Protein AF-E9G289-F1 (afdb_monomer)

Organism: Daphnia pulex (NCBI:txid6669)

Mean predicted aligned error: 6.36 Å

Structure (mmCIF, N/CA/C/O backbone):
data_AF-E9G289-F1
#
_entry.id   AF-E9G289-F1
#
loop_
_atom_site.group_PDB
_atom_site.id
_atom_site.type_symbol
_atom_site.label_atom_id
_atom_site.label_alt_id
_atom_site.label_comp_id
_atom_site.label_asym_id
_atom_site.label_entity_id
_atom_site.label_seq_id
_atom_site.pdbx_PDB_ins_code
_atom_site.Cartn_x
_atom_site.Cartn_y
_atom_site.Cartn_z
_atom_site.occupancy
_atom_site.B_iso_or_equiv
_atom_site.auth_seq_id
_atom_site.auth_comp_id
_atom_site.auth_asym_id
_atom_site.auth_atom_id
_atom_site.pdbx_PDB_model_num
ATOM 1 N N . SER A 1 1 ? -22.533 2.238 50.745 1.00 76.12 1 SER A N 1
ATOM 2 C CA . SER A 1 1 ? -21.094 2.554 50.632 1.00 76.12 1 SER A CA 1
ATOM 3 C C . SER A 1 1 ? -20.377 1.656 49.620 1.00 76.12 1 SER A C 1
ATOM 5 O O . SER A 1 1 ? -20.265 2.072 48.478 1.00 76.12 1 SER A O 1
ATOM 7 N N . LEU A 1 2 ? -19.961 0.414 49.936 1.00 86.62 2 LEU A N 1
ATOM 8 C CA . LEU A 1 2 ? -19.142 -0.394 49.002 1.00 86.62 2 LEU A CA 1
ATOM 9 C C . LEU A 1 2 ? -19.819 -0.673 47.643 1.00 86.62 2 LEU A C 1
ATOM 11 O O . LEU A 1 2 ? -19.203 -0.460 46.608 1.00 86.62 2 LEU A O 1
ATOM 15 N N . ARG A 1 3 ? -21.091 -1.098 47.633 1.00 91.19 3 ARG A N 1
ATOM 16 C CA . ARG A 1 3 ? -21.844 -1.397 46.395 1.00 91.19 3 ARG A CA 1
ATOM 17 C C . ARG A 1 3 ? -22.000 -0.179 45.478 1.00 91.19 3 ARG A C 1
ATOM 19 O O . ARG A 1 3 ? -21.875 -0.315 44.270 1.00 91.19 3 ARG A O 1
ATOM 26 N N . GLU A 1 4 ? -22.282 0.987 46.050 1.00 92.00 4 GLU A N 1
ATOM 27 C CA . 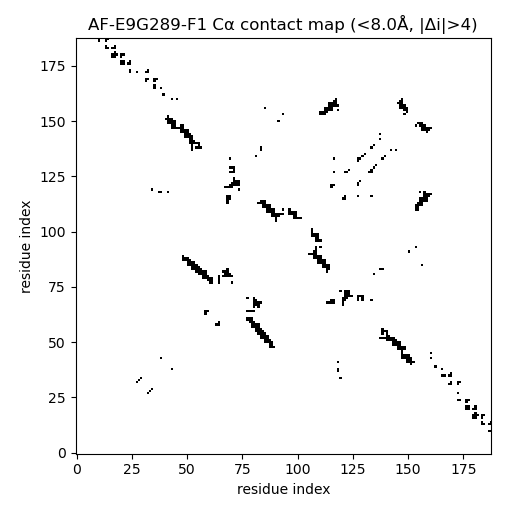GLU A 1 4 ? -22.466 2.239 45.301 1.00 92.00 4 GLU A CA 1
ATOM 28 C C . GLU A 1 4 ? -21.141 2.717 44.711 1.00 92.00 4 GLU A C 1
ATOM 30 O O . GLU A 1 4 ? -21.093 3.081 43.542 1.00 92.00 4 GLU A O 1
ATOM 35 N N . ASN A 1 5 ? -20.054 2.623 45.485 1.00 91.50 5 ASN A N 1
ATOM 36 C CA . ASN A 1 5 ? -18.713 2.935 45.001 1.00 91.50 5 ASN A CA 1
ATOM 37 C C . ASN A 1 5 ? -18.315 1.996 43.855 1.00 91.50 5 ASN A C 1
ATOM 39 O O . ASN A 1 5 ? -17.839 2.459 42.824 1.00 91.50 5 ASN A O 1
ATOM 43 N N . VAL A 1 6 ? -18.558 0.687 43.997 1.00 94.06 6 VAL A N 1
ATOM 44 C CA . VAL A 1 6 ? -18.289 -0.293 42.933 1.00 94.06 6 VAL A CA 1
ATOM 45 C C . VAL A 1 6 ? -19.108 0.023 41.682 1.00 94.06 6 VAL A C 1
ATOM 47 O O . VAL A 1 6 ? -18.538 0.085 40.599 1.00 94.06 6 VAL A O 1
ATOM 50 N N . LEU A 1 7 ? -20.411 0.283 41.816 1.00 93.19 7 LEU A N 1
ATOM 51 C CA . LEU A 1 7 ? -21.260 0.628 40.674 1.00 93.19 7 LEU A CA 1
ATOM 52 C C . LEU A 1 7 ? -20.760 1.895 39.967 1.00 93.19 7 LEU A C 1
ATOM 54 O O . LEU A 1 7 ? -20.629 1.899 38.748 1.00 93.19 7 LEU A O 1
ATOM 58 N N . PHE A 1 8 ? -20.406 2.931 40.731 1.00 95.50 8 PHE A N 1
ATOM 59 C CA . PHE A 1 8 ? -19.859 4.173 40.192 1.00 95.50 8 PHE A CA 1
ATOM 60 C C . PHE A 1 8 ? -18.569 3.941 39.395 1.00 95.50 8 PHE A C 1
ATOM 62 O O . PHE A 1 8 ? -18.462 4.400 38.258 1.00 95.50 8 PHE A O 1
ATOM 69 N N . TYR A 1 9 ? -17.607 3.195 39.948 1.00 96.19 9 TYR A N 1
ATOM 70 C CA . TYR A 1 9 ? -16.343 2.922 39.261 1.00 96.19 9 TYR A CA 1
ATOM 71 C C . TYR A 1 9 ? -16.521 2.062 38.010 1.00 96.19 9 TYR A C 1
ATOM 73 O O . TYR A 1 9 ? -15.867 2.325 37.003 1.00 96.19 9 TYR A O 1
ATOM 81 N N . VAL A 1 10 ? -17.408 1.063 38.040 1.00 95.94 10 VAL A N 1
ATOM 82 C CA . VAL A 1 10 ? -17.650 0.201 36.875 1.00 95.94 10 VAL A CA 1
ATOM 83 C C . VAL A 1 10 ? -18.363 0.982 35.763 1.00 95.94 10 VAL A C 1
ATOM 85 O O . VAL A 1 10 ? -17.936 0.921 34.613 1.00 95.94 10 VAL A O 1
ATOM 88 N N . THR A 1 11 ? -19.372 1.797 36.084 1.00 95.81 11 THR A N 1
ATOM 89 C CA . THR A 1 11 ? -20.017 2.693 35.106 1.00 95.81 11 THR A CA 1
ATOM 90 C C . THR A 1 11 ? -19.029 3.699 34.519 1.00 95.81 11 THR A C 1
ATOM 92 O O . THR A 1 11 ? -18.979 3.868 33.302 1.00 95.81 11 THR A O 1
ATOM 95 N N . ALA A 1 12 ? -18.186 4.320 35.349 1.00 96.94 12 ALA A N 1
ATOM 96 C CA . ALA A 1 12 ? -17.141 5.219 34.866 1.00 96.94 12 ALA A CA 1
ATOM 97 C C . ALA A 1 12 ? -16.152 4.500 33.931 1.00 96.94 12 ALA A C 1
ATOM 99 O O . ALA A 1 12 ? -15.798 5.038 32.883 1.00 96.94 12 ALA A O 1
ATOM 100 N N . PHE A 1 13 ? -15.749 3.270 34.266 1.00 97.44 13 PHE A N 1
ATOM 101 C CA . PHE A 1 13 ? -14.871 2.449 33.434 1.00 97.44 13 PHE A CA 1
ATOM 102 C C . PHE A 1 13 ? -15.478 2.162 32.054 1.00 97.44 13 PHE A C 1
ATOM 104 O O . PHE A 1 13 ? -14.827 2.432 31.046 1.00 97.44 13 PHE A O 1
ATOM 111 N N . PHE A 1 14 ? -16.724 1.683 31.977 1.00 97.69 14 PHE A N 1
ATOM 112 C CA . PHE A 1 14 ? -17.358 1.391 30.686 1.00 97.69 14 PHE A CA 1
ATOM 113 C C . PHE A 1 14 ? -17.618 2.650 29.851 1.00 97.69 14 PHE A C 1
ATOM 115 O O . PHE A 1 14 ? -17.422 2.608 28.635 1.00 97.69 14 PHE A O 1
ATOM 122 N N . CYS A 1 15 ? -17.943 3.783 30.485 1.00 97.88 15 CYS A N 1
ATOM 123 C CA . CYS A 1 15 ? -17.982 5.087 29.814 1.00 97.88 15 CYS A CA 1
ATOM 124 C C . CYS A 1 15 ? -16.633 5.435 29.172 1.00 97.88 15 CYS A C 1
ATOM 126 O O . CYS A 1 15 ? -16.584 5.795 27.997 1.00 97.88 15 CYS A O 1
ATOM 128 N N . LEU A 1 16 ? -15.527 5.291 29.911 1.00 97.88 16 LEU A N 1
ATOM 129 C CA . LEU A 1 16 ? -14.189 5.545 29.372 1.00 97.88 16 LEU A CA 1
ATOM 130 C C . LEU A 1 16 ? -13.864 4.594 28.215 1.00 97.88 16 LEU A C 1
ATOM 132 O O . LEU A 1 16 ? -13.431 5.055 27.162 1.00 97.88 16 LEU A O 1
ATOM 136 N N . VAL A 1 17 ? -14.123 3.290 28.362 1.00 97.81 17 VAL A N 1
ATOM 137 C CA . VAL A 1 17 ? -13.888 2.303 27.294 1.00 97.81 17 VAL A CA 1
ATOM 138 C C . VAL A 1 17 ? -14.703 2.631 26.041 1.00 97.81 17 VAL A C 1
ATOM 140 O O . VAL A 1 17 ? -14.156 2.547 24.943 1.00 97.81 17 VAL A O 1
ATOM 143 N N . ALA A 1 18 ? -15.966 3.052 26.173 1.00 97.81 18 ALA A N 1
ATOM 144 C CA . ALA A 1 18 ? -16.793 3.447 25.031 1.00 97.81 18 ALA A CA 1
ATOM 145 C C . ALA A 1 18 ? -16.186 4.642 24.281 1.00 97.81 18 ALA A C 1
ATOM 147 O O . ALA A 1 18 ? -16.026 4.596 23.061 1.00 97.81 18 ALA A O 1
ATOM 148 N N . VAL A 1 19 ? -15.792 5.685 25.018 1.00 97.75 19 VAL A N 1
ATOM 149 C CA . VAL A 1 19 ? -15.188 6.894 24.446 1.00 97.75 19 VAL A CA 1
ATOM 150 C C . VAL A 1 19 ? -13.867 6.563 23.752 1.00 97.75 19 VAL A C 1
ATOM 152 O O . VAL A 1 19 ? -13.694 6.893 22.579 1.00 97.75 19 VAL A O 1
ATOM 155 N N . PHE A 1 20 ? -12.951 5.862 24.425 1.00 97.31 20 PHE A N 1
ATOM 156 C CA . PHE A 1 20 ? -11.666 5.487 23.831 1.00 97.31 20 PHE A CA 1
ATOM 157 C C . PHE A 1 20 ? -11.828 4.572 22.614 1.00 97.31 20 PHE A C 1
ATOM 159 O O . PHE A 1 20 ? -11.139 4.783 21.619 1.00 97.31 20 PHE A O 1
ATOM 166 N N . SER A 1 21 ? -12.750 3.607 22.648 1.00 97.62 21 SER A N 1
ATOM 167 C CA . SER A 1 21 ? -13.000 2.708 21.511 1.00 97.62 21 SER A CA 1
ATOM 168 C C . SER A 1 21 ? -13.496 3.471 20.284 1.00 97.62 21 SER A C 1
ATOM 170 O O . SER A 1 21 ? -13.026 3.214 19.176 1.00 97.62 21 SER A O 1
ATOM 172 N N . LEU A 1 22 ? -14.383 4.455 20.479 1.00 96.19 22 LEU A N 1
ATOM 173 C CA . LEU A 1 22 ? -14.856 5.323 19.402 1.00 96.19 22 LEU A CA 1
ATOM 174 C C . LEU A 1 22 ? -13.716 6.167 18.817 1.00 96.19 22 LEU A C 1
ATOM 176 O O . LEU A 1 22 ? -13.548 6.204 17.601 1.00 96.19 22 LEU A O 1
ATOM 180 N N . PHE A 1 23 ? -12.906 6.810 19.664 1.00 96.75 23 PHE A N 1
ATOM 181 C CA . PHE A 1 23 ? -11.761 7.595 19.193 1.00 96.75 23 PHE A CA 1
ATOM 182 C C . PHE A 1 23 ? -10.753 6.732 18.434 1.00 96.75 23 PHE A C 1
ATOM 184 O O . PHE A 1 23 ? -10.344 7.106 17.338 1.00 96.75 23 PHE A O 1
ATOM 191 N N . ILE A 1 24 ? -10.391 5.565 18.974 1.00 96.38 24 ILE A N 1
ATOM 192 C CA . ILE A 1 24 ? -9.490 4.619 18.307 1.00 96.38 24 ILE A CA 1
ATOM 193 C C . ILE A 1 24 ? -10.045 4.251 16.930 1.00 96.38 24 ILE A C 1
ATOM 195 O O . ILE A 1 24 ? -9.321 4.357 15.945 1.00 96.38 24 ILE A O 1
ATOM 199 N N . PHE A 1 25 ? -11.327 3.892 16.835 1.00 96.12 25 PHE A N 1
ATOM 200 C CA . PHE A 1 25 ? -11.950 3.554 15.557 1.00 96.12 25 PHE A CA 1
ATOM 201 C C . PHE A 1 25 ? -11.849 4.696 14.536 1.00 96.12 25 PHE A C 1
ATOM 203 O O . PHE A 1 25 ? -11.437 4.463 13.402 1.00 96.12 25 PHE A O 1
ATOM 210 N N . L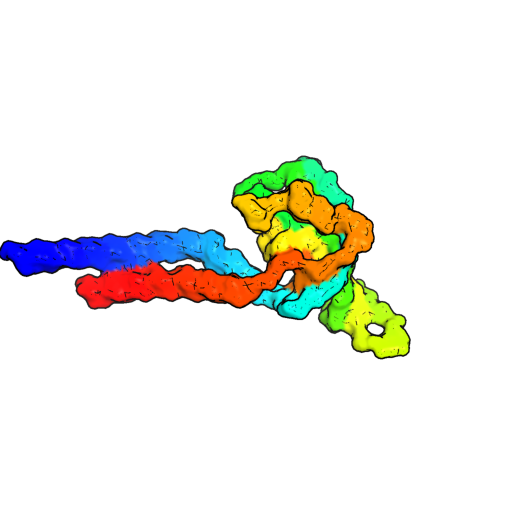EU A 1 26 ? -12.139 5.936 14.945 1.00 95.25 26 LEU A N 1
ATOM 211 C CA . LEU A 1 26 ? -12.058 7.108 14.065 1.00 95.25 26 LEU A CA 1
ATOM 212 C C . LEU A 1 26 ? -10.645 7.351 13.517 1.00 95.25 26 LEU A C 1
ATOM 214 O O . LEU A 1 26 ? -10.511 7.762 12.368 1.00 95.25 26 LEU A O 1
ATOM 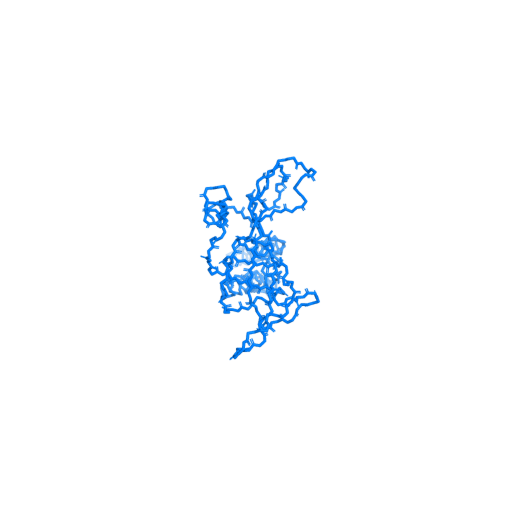218 N N . PHE A 1 27 ? -9.598 7.075 14.298 1.00 94.44 27 PHE A N 1
ATOM 219 C CA . PHE A 1 27 ? -8.215 7.169 13.819 1.00 94.44 27 PHE A CA 1
ATOM 220 C C . PHE A 1 27 ? -7.799 5.968 12.962 1.00 94.44 27 PHE A C 1
ATOM 222 O O . PHE A 1 27 ? -7.032 6.131 12.014 1.00 94.44 27 PHE A O 1
ATOM 229 N N . LEU A 1 28 ? -8.306 4.766 13.248 1.00 95.12 28 LEU A N 1
ATOM 230 C CA . LEU A 1 28 ? -7.998 3.574 12.453 1.00 95.12 28 LEU A CA 1
ATOM 231 C C . LEU A 1 28 ? -8.526 3.675 11.018 1.00 95.12 28 LEU A C 1
ATOM 233 O O . LEU A 1 28 ? -7.899 3.123 10.113 1.00 95.12 28 LEU A O 1
ATOM 237 N N . VAL A 1 29 ? -9.631 4.396 10.794 1.00 94.12 29 VAL A N 1
ATOM 238 C CA . VAL A 1 29 ? -10.228 4.563 9.459 1.00 94.12 29 VAL A CA 1
ATOM 239 C C . VAL A 1 29 ? -9.229 5.121 8.430 1.00 94.12 29 VAL A C 1
ATOM 241 O O . VAL A 1 29 ? -8.867 4.376 7.516 1.00 94.12 29 VAL A O 1
ATOM 244 N N . PRO A 1 30 ? -8.722 6.361 8.567 1.00 91.44 30 PRO A N 1
ATOM 245 C CA . PRO A 1 30 ? -7.823 6.942 7.570 1.00 91.44 30 PRO A CA 1
ATOM 246 C C . PRO A 1 30 ? -6.433 6.291 7.552 1.00 91.44 30 PRO A C 1
ATOM 248 O O . PRO A 1 30 ? -5.768 6.283 6.518 1.00 91.44 30 PRO A O 1
ATOM 251 N N . PHE A 1 31 ? -5.964 5.748 8.682 1.00 88.62 31 PHE A N 1
ATOM 252 C CA . PHE A 1 31 ? -4.586 5.258 8.784 1.00 88.62 31 PHE A CA 1
ATOM 253 C C . PHE A 1 31 ? -4.400 3.787 8.418 1.00 88.62 31 PHE A C 1
ATOM 255 O O . PHE A 1 31 ? -3.338 3.436 7.912 1.00 88.62 31 PHE A O 1
ATOM 262 N N . PHE A 1 32 ? -5.395 2.931 8.650 1.00 91.25 32 PHE A N 1
ATOM 263 C CA . PHE A 1 32 ? -5.248 1.484 8.461 1.00 91.25 32 PHE A CA 1
ATOM 264 C C . PHE A 1 32 ? -6.335 0.896 7.566 1.00 91.25 32 PHE A C 1
ATOM 266 O O . PHE A 1 32 ? -6.029 0.140 6.644 1.00 91.25 32 PHE A O 1
ATOM 273 N N . ILE A 1 33 ? -7.595 1.276 7.784 1.00 93.62 33 ILE A N 1
ATOM 274 C CA . ILE A 1 33 ? -8.731 0.696 7.058 1.00 93.62 33 ILE A CA 1
ATOM 275 C C . ILE A 1 33 ? -8.716 1.149 5.595 1.00 93.62 33 ILE A C 1
ATOM 277 O O . ILE A 1 33 ? -8.772 0.311 4.697 1.00 93.62 33 ILE A O 1
ATOM 281 N N . GLU A 1 34 ? -8.592 2.451 5.332 1.00 91.88 34 GLU A N 1
ATOM 282 C CA . GLU A 1 34 ? -8.552 2.981 3.965 1.00 91.88 34 GLU A CA 1
ATOM 283 C C . GLU A 1 34 ? -7.364 2.439 3.141 1.00 91.88 34 GLU A C 1
ATOM 285 O O . GLU A 1 34 ? -7.580 2.017 1.998 1.00 91.88 34 GLU A O 1
ATOM 290 N N . PRO A 1 35 ? -6.119 2.378 3.663 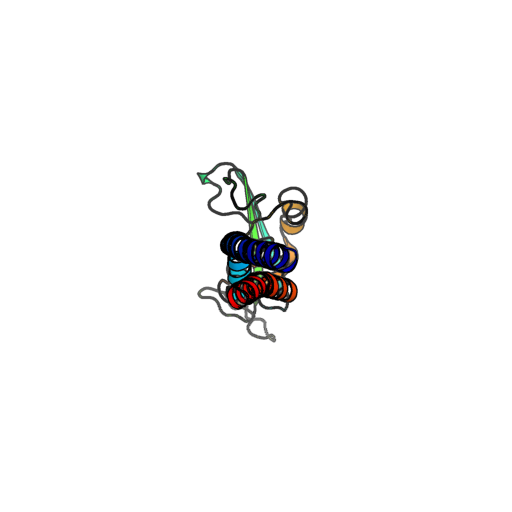1.00 90.00 35 PRO A N 1
ATOM 291 C CA . PRO A 1 35 ? -5.015 1.726 2.956 1.00 90.00 35 PRO A CA 1
ATOM 292 C C . PRO A 1 35 ? -5.233 0.234 2.682 1.00 90.00 35 PRO A C 1
ATOM 294 O O . PRO A 1 35 ? -4.926 -0.234 1.580 1.00 90.00 35 PRO A O 1
ATOM 297 N N . ALA A 1 36 ? -5.784 -0.510 3.646 1.00 92.12 36 ALA A N 1
ATOM 298 C CA . ALA A 1 36 ? -6.060 -1.935 3.482 1.00 92.12 36 ALA A CA 1
ATOM 299 C C . ALA A 1 36 ? -7.136 -2.185 2.416 1.00 92.12 36 ALA A C 1
ATOM 301 O O . ALA A 1 36 ? -6.948 -3.017 1.528 1.00 92.12 36 ALA A O 1
ATOM 302 N N . LEU A 1 37 ? -8.228 -1.418 2.451 1.00 93.06 37 LEU A N 1
ATOM 303 C CA . LEU A 1 37 ? -9.290 -1.497 1.451 1.00 93.06 37 LEU A CA 1
ATOM 304 C C . LEU A 1 37 ? -8.780 -1.146 0.053 1.00 93.06 37 LEU A C 1
ATOM 306 O O . LEU A 1 37 ? -9.057 -1.882 -0.887 1.00 93.06 37 LEU A O 1
ATOM 310 N N . ALA A 1 38 ? -7.975 -0.089 -0.086 1.00 90.81 38 ALA A N 1
ATOM 311 C CA . ALA A 1 38 ? -7.367 0.259 -1.371 1.00 90.81 38 ALA A CA 1
ATOM 312 C C . ALA A 1 38 ? -6.516 -0.890 -1.940 1.00 90.81 38 ALA A C 1
ATOM 314 O O . ALA A 1 38 ? -6.529 -1.125 -3.144 1.00 90.81 38 ALA A O 1
ATOM 315 N N . THR A 1 39 ? -5.814 -1.632 -1.081 1.00 91.06 39 THR A N 1
ATOM 316 C CA . THR A 1 39 ? -5.027 -2.796 -1.508 1.00 91.06 39 THR A CA 1
ATOM 317 C C . THR A 1 39 ? -5.908 -3.948 -1.984 1.00 91.06 39 THR A C 1
ATOM 319 O O . THR A 1 39 ? -5.603 -4.577 -2.992 1.00 91.06 39 THR A O 1
ATOM 322 N N . ILE A 1 40 ? -7.015 -4.208 -1.285 1.00 92.81 40 ILE A N 1
ATOM 323 C CA . ILE A 1 40 ? -7.970 -5.261 -1.646 1.00 92.81 40 ILE A CA 1
ATOM 324 C C . ILE A 1 40 ? -8.691 -4.922 -2.958 1.00 92.81 40 ILE A C 1
ATOM 326 O O . ILE A 1 40 ? -8.833 -5.795 -3.807 1.00 92.81 40 ILE A O 1
ATOM 330 N N . TYR A 1 41 ? -9.106 -3.666 -3.141 1.00 93.56 41 TYR A N 1
ATOM 331 C CA . TYR A 1 41 ? -9.851 -3.230 -4.325 1.00 93.56 41 TYR A CA 1
ATOM 332 C C . TYR A 1 41 ? -9.027 -3.172 -5.605 1.00 93.56 41 TYR A C 1
ATOM 334 O O . TYR A 1 41 ? -9.606 -3.192 -6.679 1.00 93.56 41 TYR A O 1
ATOM 342 N N . MET A 1 42 ? -7.699 -3.095 -5.517 1.00 91.25 42 MET A N 1
ATOM 343 C CA . MET A 1 42 ? -6.844 -3.152 -6.705 1.00 91.25 42 MET A CA 1
ATOM 344 C C . MET A 1 42 ? -6.712 -4.565 -7.285 1.00 91.25 42 MET A C 1
ATOM 346 O O . MET A 1 42 ? -6.117 -4.701 -8.350 1.00 91.25 42 MET A O 1
ATOM 350 N N . GLU A 1 43 ? -7.240 -5.591 -6.607 1.00 92.25 43 GLU A N 1
ATOM 351 C CA . GLU A 1 43 ? -7.264 -6.989 -7.058 1.00 92.25 43 GLU A CA 1
ATOM 352 C C . GLU A 1 43 ? -5.937 -7.424 -7.688 1.00 92.25 43 GLU A C 1
ATOM 354 O O . GLU A 1 43 ? -5.818 -7.593 -8.897 1.00 92.25 43 GLU A O 1
ATOM 359 N N . PHE A 1 44 ? -4.898 -7.547 -6.867 1.00 93.38 44 PHE A N 1
ATOM 360 C CA . PHE A 1 44 ? -3.629 -8.085 -7.343 1.00 93.38 44 PHE A CA 1
ATOM 361 C C . PHE A 1 44 ? -3.739 -9.587 -7.579 1.00 93.38 44 PHE A C 1
ATOM 363 O O . PHE A 1 44 ? -4.292 -10.309 -6.742 1.00 93.38 44 PHE A O 1
ATOM 370 N N . ASP A 1 45 ? -3.153 -10.044 -8.681 1.00 92.06 45 ASP A N 1
ATOM 371 C CA . ASP A 1 45 ? -2.925 -11.467 -8.909 1.00 92.06 45 ASP A CA 1
ATOM 372 C C . ASP A 1 45 ? -1.999 -12.005 -7.798 1.00 92.06 45 ASP A C 1
ATOM 374 O O . ASP A 1 45 ? -0.937 -11.417 -7.567 1.00 92.06 45 ASP A O 1
ATOM 378 N N . PRO A 1 46 ? -2.389 -13.049 -7.040 1.00 91.56 46 PRO A N 1
ATOM 379 C CA . PRO A 1 46 ? -1.533 -13.628 -6.009 1.00 91.56 46 PRO A CA 1
ATOM 380 C C . PRO A 1 46 ? -0.325 -14.377 -6.583 1.00 91.56 46 PRO A C 1
ATOM 382 O O . PRO A 1 46 ? 0.606 -14.660 -5.826 1.00 91.56 46 PRO A O 1
ATOM 385 N N . GLU A 1 47 ? -0.326 -14.713 -7.875 1.00 92.31 47 GLU A N 1
ATOM 386 C CA . GLU A 1 47 ? 0.815 -15.329 -8.543 1.00 92.31 47 GLU A CA 1
ATOM 387 C C . GLU A 1 47 ? 1.770 -14.242 -9.068 1.00 92.31 47 GLU A C 1
ATOM 389 O O . GLU A 1 47 ? 1.377 -13.388 -9.868 1.00 92.31 47 GLU A O 1
ATOM 394 N N . PRO A 1 48 ? 3.039 -14.221 -8.614 1.00 94.75 48 PRO A N 1
ATOM 395 C CA . PRO A 1 48 ? 3.986 -13.217 -9.070 1.00 94.75 48 PRO A CA 1
ATOM 396 C C . PRO A 1 48 ? 4.417 -13.484 -10.514 1.00 94.75 48 PRO A C 1
ATOM 398 O O . PRO A 1 48 ? 4.677 -14.621 -10.910 1.00 94.75 48 PRO A O 1
ATOM 401 N N . VAL A 1 49 ? 4.614 -12.407 -11.267 1.00 94.75 49 VAL A N 1
ATOM 402 C CA . VAL A 1 49 ? 5.203 -12.427 -12.611 1.00 94.75 49 VAL A CA 1
ATOM 403 C C . VAL A 1 49 ? 6.634 -11.898 -12.575 1.00 94.75 49 VAL A C 1
ATOM 405 O O . VAL A 1 49 ? 7.085 -11.324 -11.580 1.00 94.75 49 VAL A O 1
ATOM 408 N N . ILE A 1 50 ? 7.365 -12.083 -13.672 1.00 96.19 50 ILE A N 1
ATOM 409 C CA . ILE A 1 50 ? 8.689 -11.483 -13.841 1.00 96.19 50 ILE A CA 1
ATOM 410 C C . ILE A 1 50 ? 8.531 -10.074 -14.416 1.00 96.19 50 ILE A C 1
ATOM 412 O O . ILE A 1 50 ? 8.037 -9.903 -15.533 1.00 96.19 50 ILE A O 1
ATOM 416 N N . CYS A 1 51 ? 8.967 -9.082 -13.644 1.00 96.75 51 CYS A N 1
ATOM 417 C CA . CYS A 1 51 ? 9.128 -7.701 -14.077 1.00 96.75 51 CYS A CA 1
ATOM 418 C C . CYS A 1 51 ? 10.566 -7.453 -14.529 1.00 96.75 51 CYS A C 1
ATOM 420 O O . CYS A 1 51 ? 11.504 -7.810 -13.818 1.00 96.75 51 CYS A O 1
ATOM 422 N N . GLU A 1 52 ? 10.715 -6.774 -15.662 1.00 97.44 52 GLU A N 1
ATOM 423 C CA . GLU A 1 52 ? 11.978 -6.249 -16.180 1.00 97.44 52 GLU A CA 1
ATOM 424 C C . GLU A 1 52 ? 11.987 -4.722 -16.048 1.00 97.44 52 GLU A C 1
ATOM 426 O O . GLU A 1 52 ? 11.085 -4.062 -16.566 1.00 97.44 52 GLU A O 1
ATOM 431 N N . THR A 1 53 ? 12.997 -4.130 -15.410 1.00 97.75 53 THR A N 1
ATOM 432 C CA . THR A 1 53 ? 13.119 -2.662 -15.348 1.00 97.75 53 THR A CA 1
ATOM 433 C C . THR A 1 53 ? 13.492 -2.083 -16.710 1.00 97.75 53 THR A C 1
ATOM 435 O O . THR A 1 53 ? 14.594 -2.304 -17.212 1.00 97.75 53 THR A O 1
ATOM 438 N N . THR A 1 54 ? 12.599 -1.283 -17.292 1.00 97.12 54 THR A N 1
ATOM 439 C CA . THR A 1 54 ? 12.801 -0.632 -18.597 1.00 97.12 54 THR A CA 1
ATOM 440 C C . THR A 1 54 ? 13.315 0.797 -18.477 1.00 97.12 54 THR A C 1
ATOM 442 O O . THR A 1 54 ? 14.034 1.270 -19.355 1.00 97.12 54 THR A O 1
ATOM 445 N N . GLU A 1 55 ? 12.975 1.486 -17.390 1.00 96.62 55 GLU A N 1
ATOM 446 C CA . GLU A 1 55 ? 13.388 2.861 -17.123 1.00 96.62 55 GLU A CA 1
ATOM 447 C C . GLU A 1 55 ? 13.642 3.033 -15.626 1.00 96.62 55 GLU A C 1
ATOM 449 O O . GLU A 1 55 ? 12.842 2.580 -14.808 1.00 96.62 55 GLU A O 1
ATOM 454 N N . ALA A 1 56 ? 14.723 3.723 -15.270 1.00 96.38 56 ALA A N 1
ATOM 455 C CA . ALA A 1 56 ? 14.992 4.159 -13.907 1.00 96.38 56 ALA A CA 1
ATOM 456 C C . ALA A 1 56 ? 15.628 5.551 -13.937 1.00 96.38 56 ALA A C 1
ATOM 458 O O . ALA A 1 56 ? 16.760 5.721 -14.391 1.00 96.38 56 ALA A O 1
ATOM 459 N N . SER A 1 57 ? 14.893 6.561 -13.477 1.00 95.19 57 SER A N 1
ATOM 460 C CA . SER A 1 57 ? 15.363 7.945 -13.446 1.00 95.19 57 SER A CA 1
ATOM 461 C C . SER A 1 57 ? 15.026 8.623 -12.118 1.00 95.19 57 SER A C 1
ATOM 463 O O . SER A 1 57 ? 13.947 8.438 -11.556 1.00 95.19 57 SER A O 1
ATOM 465 N N . PHE A 1 58 ? 15.974 9.400 -11.595 1.00 94.44 58 PHE A N 1
ATOM 466 C CA . PHE A 1 58 ? 15.796 10.191 -10.380 1.00 94.44 58 PHE A CA 1
ATOM 467 C C . PHE A 1 58 ? 15.575 11.654 -10.746 1.00 94.44 58 PHE A C 1
ATOM 469 O O . PHE A 1 58 ? 16.367 12.244 -11.485 1.00 94.44 58 PHE A O 1
ATOM 476 N N . HIS A 1 59 ? 14.515 12.244 -10.205 1.00 94.12 59 HIS A N 1
ATOM 477 C CA . HIS A 1 59 ? 14.111 13.614 -10.496 1.00 94.12 59 HIS A CA 1
ATOM 478 C C . HIS A 1 59 ? 14.078 14.452 -9.224 1.00 94.12 59 HIS A C 1
ATOM 480 O O . HIS A 1 59 ? 13.826 13.953 -8.124 1.00 94.12 59 HIS A O 1
ATOM 486 N N . ARG A 1 60 ? 14.311 15.756 -9.396 1.00 93.38 60 ARG A N 1
ATOM 487 C CA . ARG A 1 60 ? 14.167 16.769 -8.348 1.00 93.38 60 ARG A CA 1
ATOM 488 C C . ARG A 1 60 ? 13.268 17.910 -8.807 1.00 93.38 60 ARG A C 1
ATOM 490 O O . ARG A 1 60 ? 13.279 18.291 -9.980 1.00 93.38 60 ARG A O 1
ATOM 497 N N . GLY A 1 61 ? 12.567 18.499 -7.847 1.00 89.25 61 GLY A N 1
ATOM 498 C CA . GLY A 1 61 ? 11.661 19.624 -8.033 1.00 89.25 61 GLY A CA 1
ATOM 499 C C . GLY A 1 61 ? 10.206 19.192 -8.190 1.00 89.25 61 GLY A C 1
ATOM 500 O O . GLY A 1 61 ? 9.898 18.159 -8.779 1.00 89.25 61 GLY A O 1
ATOM 501 N N . LEU A 1 62 ? 9.304 20.034 -7.681 1.00 85.94 62 LEU A N 1
ATOM 502 C CA . LEU A 1 62 ? 7.868 19.756 -7.616 1.00 85.94 62 LEU A CA 1
ATOM 503 C C . LEU A 1 62 ? 7.254 19.475 -9.002 1.00 85.94 62 LEU A C 1
ATOM 505 O O . LEU A 1 62 ? 6.420 18.589 -9.148 1.00 85.94 62 LEU A O 1
ATOM 509 N N . SER A 1 63 ? 7.696 20.201 -10.036 1.00 87.81 63 SER A N 1
ATOM 510 C CA . SER A 1 63 ? 7.179 20.074 -11.407 1.00 87.81 63 SER A CA 1
ATOM 511 C C . SER A 1 63 ? 7.578 18.772 -12.102 1.00 87.81 63 SER A C 1
ATOM 513 O O . SER A 1 63 ? 6.862 18.312 -12.986 1.00 87.81 63 SER A O 1
ATOM 515 N N . ASN A 1 64 ? 8.712 18.183 -11.713 1.00 91.69 64 ASN A N 1
ATOM 516 C CA . ASN A 1 64 ? 9.252 16.975 -12.340 1.00 91.69 64 ASN A CA 1
ATOM 517 C C . ASN A 1 64 ? 8.762 15.692 -11.646 1.00 91.69 64 ASN A C 1
ATOM 519 O O . ASN A 1 64 ? 8.895 14.610 -12.208 1.00 91.69 64 ASN A O 1
ATOM 523 N N . CYS A 1 65 ? 8.160 15.816 -10.458 1.00 91.38 65 CYS A N 1
ATOM 524 C CA . CYS A 1 65 ? 7.676 14.710 -9.633 1.00 91.38 65 CYS A CA 1
ATOM 525 C C . CYS A 1 65 ? 6.144 14.618 -9.624 1.00 91.38 65 CYS A C 1
ATOM 527 O O . CYS A 1 65 ? 5.509 14.697 -8.573 1.00 91.38 65 CYS A O 1
ATOM 529 N N . GLN A 1 66 ? 5.537 14.433 -10.802 1.00 88.88 66 GLN A N 1
ATOM 530 C CA . GLN 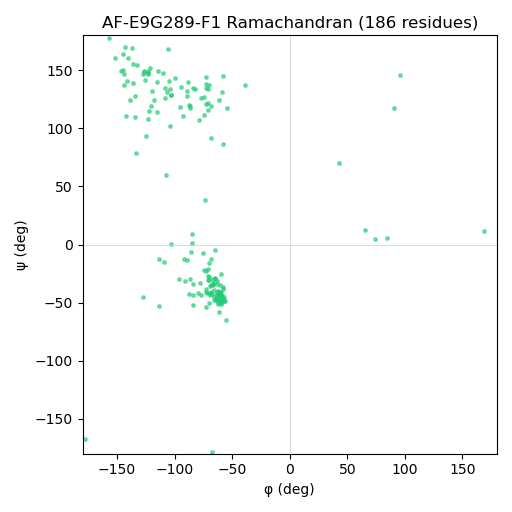A 1 66 ? 4.088 14.190 -10.912 1.00 88.88 66 GLN A CA 1
ATOM 531 C C . GLN A 1 66 ? 3.664 12.859 -10.271 1.00 88.88 66 GLN A C 1
ATOM 533 O O . GLN A 1 66 ? 2.535 12.721 -9.805 1.00 88.88 66 GLN A O 1
ATOM 538 N N . TRP A 1 67 ? 4.563 11.876 -10.247 1.00 91.19 67 TRP A N 1
ATOM 539 C CA . TRP A 1 67 ? 4.391 10.609 -9.548 1.00 91.19 67 TRP A CA 1
ATOM 540 C C . TRP A 1 67 ? 5.731 10.173 -8.946 1.00 91.19 67 TRP A C 1
ATOM 542 O O . TRP A 1 67 ? 6.770 10.770 -9.207 1.00 91.19 67 TRP A O 1
ATOM 552 N N . SER A 1 68 ? 5.712 9.145 -8.102 1.00 93.62 68 SER A N 1
ATOM 553 C CA . SER A 1 68 ? 6.931 8.506 -7.610 1.00 93.62 68 SER A CA 1
ATOM 554 C C . SER A 1 68 ? 6.699 7.011 -7.470 1.00 93.62 68 SER A C 1
ATOM 556 O O . SER A 1 68 ? 5.596 6.567 -7.149 1.00 93.62 68 SER A O 1
ATOM 558 N N . SER A 1 69 ? 7.756 6.246 -7.703 1.00 95.38 69 SER A N 1
ATOM 559 C CA . SER A 1 69 ? 7.802 4.800 -7.482 1.00 95.38 69 SER A CA 1
ATOM 560 C C . SER A 1 69 ? 7.856 4.493 -5.995 1.00 95.38 69 SER A C 1
ATOM 562 O O . SER A 1 69 ? 7.223 3.565 -5.519 1.00 95.38 69 SER A O 1
ATOM 564 N N . CYS A 1 70 ? 8.592 5.303 -5.238 1.00 94.75 70 CYS A N 1
ATOM 565 C CA . CYS A 1 70 ? 8.754 5.133 -3.804 1.00 94.75 70 CYS A CA 1
ATOM 566 C C . CYS A 1 70 ? 8.766 6.492 -3.110 1.00 94.75 70 CYS A C 1
ATOM 568 O O . CYS A 1 70 ? 9.349 7.457 -3.617 1.00 94.75 70 CYS A O 1
ATOM 570 N N . ARG A 1 71 ? 8.134 6.566 -1.939 1.00 93.06 71 ARG A N 1
ATOM 571 C CA . ARG A 1 71 ? 8.112 7.762 -1.104 1.00 93.06 71 ARG A CA 1
ATOM 572 C C . ARG A 1 71 ? 8.285 7.436 0.378 1.00 93.06 71 ARG A C 1
ATOM 574 O O . ARG A 1 71 ? 7.468 6.734 0.969 1.00 93.06 71 ARG A O 1
ATOM 581 N N . GLU A 1 72 ? 9.286 8.054 0.993 1.00 92.06 72 GLU A N 1
ATOM 582 C CA . GLU A 1 72 ? 9.438 8.076 2.448 1.00 92.06 72 GLU A CA 1
ATOM 583 C C . GLU A 1 72 ? 8.494 9.126 3.050 1.00 92.06 72 GLU A C 1
ATOM 585 O O . GLU A 1 72 ? 8.691 10.339 2.922 1.00 92.06 72 GLU A O 1
ATOM 590 N N . GLY A 1 73 ? 7.435 8.639 3.688 1.00 88.81 73 GLY A N 1
ATOM 591 C CA . GLY A 1 73 ? 6.364 9.413 4.294 1.00 88.81 73 GLY A CA 1
ATOM 592 C C . GLY A 1 73 ? 5.199 9.685 3.348 1.00 88.81 73 GLY A C 1
ATOM 593 O O . GLY A 1 73 ? 5.324 10.403 2.359 1.00 88.81 73 GLY A O 1
ATOM 594 N N . CYS A 1 74 ? 4.018 9.172 3.693 1.00 88.62 74 CYS A N 1
ATOM 595 C CA . CYS A 1 74 ? 2.818 9.323 2.867 1.00 88.62 74 CYS A CA 1
ATOM 596 C C . CYS A 1 74 ? 2.227 10.744 2.895 1.00 88.62 74 CYS A C 1
ATOM 598 O O . CYS A 1 74 ? 1.571 11.148 1.937 1.00 88.62 74 CYS A O 1
ATOM 600 N N . THR A 1 75 ? 2.509 11.522 3.944 1.00 85.81 75 THR A N 1
ATOM 601 C CA . THR A 1 75 ? 1.990 12.888 4.159 1.00 85.81 75 THR A CA 1
ATOM 602 C C . THR A 1 75 ? 2.993 14.005 3.868 1.00 85.81 75 THR A C 1
ATOM 604 O O . THR A 1 75 ? 2.673 15.176 4.049 1.00 85.81 75 THR A O 1
ATOM 607 N N . LYS A 1 76 ? 4.218 13.669 3.445 1.00 83.38 76 LYS A N 1
ATOM 608 C CA . LYS A 1 76 ? 5.266 14.659 3.143 1.00 83.38 76 LYS A CA 1
ATOM 609 C C . LYS A 1 76 ? 4.876 15.477 1.896 1.00 83.38 76 LYS A C 1
ATOM 611 O O . LYS A 1 76 ? 3.840 15.222 1.293 1.00 83.38 76 LYS A O 1
ATOM 616 N N . GLU A 1 77 ? 5.703 16.409 1.440 1.00 81.25 77 GLU A N 1
ATOM 617 C CA . GLU A 1 77 ? 5.693 16.915 0.053 1.00 81.25 77 GLU A CA 1
ATOM 618 C C . GLU A 1 77 ? 6.805 16.219 -0.752 1.00 81.25 77 GLU A C 1
ATOM 620 O O . GLU A 1 77 ? 7.846 15.871 -0.189 1.00 81.25 77 GLU A O 1
ATOM 625 N N . VAL A 1 78 ? 6.574 15.911 -2.037 1.00 83.44 78 VAL A N 1
ATOM 626 C CA . VAL A 1 78 ? 7.584 15.246 -2.887 1.00 83.44 78 VAL A CA 1
ATOM 627 C C . VAL A 1 78 ? 8.389 16.302 -3.632 1.00 83.44 78 VAL A C 1
ATOM 629 O O . VAL A 1 78 ? 7.879 16.938 -4.548 1.00 83.44 78 VAL A O 1
ATOM 632 N N . TYR A 1 79 ? 9.660 16.447 -3.265 1.00 87.12 79 TYR A N 1
ATOM 633 C CA . TYR A 1 79 ? 10.635 17.242 -4.021 1.00 87.12 79 TYR A CA 1
ATOM 634 C C . TYR A 1 79 ? 11.682 16.375 -4.719 1.00 87.12 79 TYR A C 1
ATOM 636 O O . TYR A 1 79 ? 12.385 16.864 -5.596 1.00 87.12 79 TYR A O 1
ATOM 644 N N . GLU A 1 80 ? 11.786 15.108 -4.331 1.00 90.44 80 GLU A N 1
ATOM 645 C CA . GLU A 1 80 ? 12.717 14.127 -4.876 1.00 90.44 80 GLU A CA 1
ATOM 646 C C . GLU A 1 80 ? 11.946 12.830 -5.119 1.00 90.44 80 GLU A C 1
ATOM 648 O O . GLU A 1 80 ? 11.243 12.356 -4.221 1.00 90.44 80 GLU A O 1
ATOM 653 N N . CYS A 1 81 ? 12.032 12.281 -6.329 1.00 93.62 81 CYS A N 1
ATOM 654 C CA . CYS A 1 81 ? 11.260 11.108 -6.722 1.00 93.62 81 CYS A CA 1
ATOM 655 C C . CYS A 1 81 ? 12.039 10.192 -7.663 1.00 93.62 81 CYS A C 1
ATOM 657 O O . CYS A 1 81 ? 12.865 10.628 -8.465 1.00 93.62 81 CYS A O 1
ATOM 659 N N . TRP A 1 82 ? 11.726 8.903 -7.569 1.00 94.62 82 TRP A N 1
ATOM 660 C CA . TRP A 1 82 ? 12.221 7.878 -8.478 1.00 94.62 82 TRP A CA 1
ATOM 661 C C . TRP A 1 82 ? 11.118 7.501 -9.463 1.00 94.62 82 TRP A C 1
ATOM 663 O O . TRP A 1 82 ? 10.011 7.153 -9.052 1.00 94.62 82 TRP A O 1
ATOM 673 N N . HIS A 1 83 ? 11.415 7.521 -10.755 1.00 95.75 83 HIS A N 1
ATOM 674 C CA . HIS A 1 83 ? 10.572 6.965 -11.807 1.00 95.75 83 HIS A CA 1
ATOM 675 C C . HIS A 1 83 ? 11.180 5.640 -12.265 1.00 95.75 83 HIS A C 1
ATOM 677 O O . HIS A 1 83 ? 12.174 5.628 -12.985 1.00 95.75 83 HIS A O 1
ATOM 683 N N . ILE A 1 84 ? 10.599 4.533 -11.810 1.00 97.25 84 ILE A N 1
ATOM 684 C CA . ILE A 1 84 ? 10.989 3.171 -12.153 1.00 97.25 84 ILE A CA 1
ATOM 685 C C . ILE A 1 84 ? 9.814 2.554 -12.902 1.00 97.25 84 ILE A C 1
ATOM 687 O O . ILE A 1 84 ? 8.723 2.379 -12.346 1.00 97.25 84 ILE A O 1
ATOM 691 N N . ARG A 1 85 ? 10.032 2.266 -14.185 1.00 97.12 85 ARG A N 1
ATOM 692 C CA . ARG A 1 85 ? 9.072 1.550 -15.021 1.00 97.12 85 ARG A CA 1
ATOM 693 C C . ARG A 1 85 ? 9.540 0.129 -15.227 1.00 97.12 85 ARG A C 1
ATOM 695 O O . ARG A 1 85 ? 10.726 -0.124 -15.434 1.00 97.12 85 ARG A O 1
ATOM 702 N N . VAL A 1 86 ? 8.579 -0.776 -15.193 1.00 97.25 86 VAL A N 1
ATOM 703 C CA . VAL A 1 86 ? 8.789 -2.194 -15.431 1.00 97.25 86 VAL A CA 1
ATOM 704 C C . VAL A 1 86 ? 7.911 -2.669 -16.568 1.00 97.25 86 VAL A C 1
ATOM 706 O O . VAL A 1 86 ? 6.785 -2.200 -16.744 1.00 97.25 86 VAL A O 1
ATOM 709 N N . ARG A 1 87 ? 8.426 -3.630 -17.321 1.00 95.44 87 ARG A N 1
ATOM 710 C CA . ARG A 1 87 ? 7.670 -4.411 -18.285 1.00 95.44 87 ARG A CA 1
ATOM 711 C C . ARG A 1 87 ? 7.399 -5.787 -17.700 1.00 95.44 87 ARG A C 1
ATOM 713 O O . ARG A 1 87 ? 8.312 -6.424 -17.187 1.00 95.44 87 ARG A O 1
ATOM 720 N N . TYR A 1 88 ? 6.167 -6.257 -17.816 1.00 93.81 88 TYR A N 1
ATOM 721 C CA . TYR A 1 88 ? 5.790 -7.617 -17.442 1.00 93.81 88 TYR A CA 1
ATOM 722 C C . TYR A 1 88 ? 4.864 -8.216 -18.493 1.00 93.81 88 TYR A C 1
ATOM 724 O O . TYR A 1 88 ? 4.386 -7.530 -19.403 1.00 93.81 88 TYR A O 1
ATOM 732 N N . ARG A 1 89 ? 4.636 -9.521 -18.381 1.00 91.00 89 ARG A N 1
ATOM 733 C CA . ARG A 1 89 ? 3.762 -10.265 -19.279 1.00 91.00 89 ARG A CA 1
ATOM 734 C C . ARG A 1 89 ? 2.621 -10.891 -18.476 1.00 91.00 89 ARG A C 1
ATOM 736 O O . ARG A 1 89 ? 2.883 -11.472 -17.429 1.00 91.00 89 ARG A O 1
ATOM 743 N N . SER A 1 90 ? 1.381 -10.746 -18.938 1.00 89.06 90 SER A N 1
ATOM 744 C CA . SER A 1 90 ? 0.179 -11.247 -18.250 1.00 89.06 90 SER A CA 1
ATOM 745 C C . SER A 1 90 ? -0.891 -11.693 -19.256 1.00 89.06 90 SER A C 1
ATOM 747 O O . SER A 1 90 ? -0.961 -11.119 -20.347 1.00 89.06 90 SER A O 1
ATOM 749 N N . PRO A 1 91 ? -1.731 -12.696 -18.922 1.00 83.38 91 PRO A N 1
ATOM 750 C CA . PRO A 1 91 ? -2.845 -13.115 -19.774 1.00 83.38 91 PRO A CA 1
ATOM 751 C C . PRO A 1 91 ? -3.958 -12.059 -19.857 1.00 83.38 91 PRO A C 1
ATOM 753 O O . PRO A 1 91 ? -4.835 -12.158 -20.711 1.00 83.38 91 PRO A O 1
ATOM 756 N N . VAL A 1 92 ? -3.940 -11.038 -18.991 1.00 80.50 92 VAL A N 1
ATOM 757 C CA . VAL A 1 92 ? -4.933 -9.960 -18.995 1.00 80.50 92 VAL A CA 1
ATOM 758 C C . VAL A 1 92 ? -4.719 -9.058 -20.218 1.00 80.50 92 VAL A C 1
ATOM 760 O O . VAL A 1 92 ? -3.643 -8.466 -20.355 1.00 80.50 92 VAL A O 1
ATOM 763 N N . PRO A 1 93 ? -5.717 -8.895 -21.106 1.00 74.88 93 PRO A N 1
ATOM 764 C CA . PRO A 1 93 ? -5.631 -7.952 -22.213 1.00 74.88 93 PRO A CA 1
ATOM 765 C C . PRO A 1 93 ? -5.749 -6.517 -21.690 1.00 74.88 93 PRO A C 1
ATOM 767 O O . PRO A 1 93 ? -6.646 -6.208 -20.908 1.00 74.88 93 PRO A O 1
ATOM 770 N N . LYS A 1 94 ? -4.891 -5.609 -22.161 1.00 69.38 94 LYS A N 1
ATOM 771 C CA . LYS A 1 94 ? -5.067 -4.158 -21.973 1.00 69.38 94 LYS A CA 1
ATOM 772 C C . LYS A 1 94 ? -5.406 -3.517 -23.306 1.00 69.38 94 LYS A C 1
ATOM 774 O O . LYS A 1 94 ? -4.881 -3.933 -24.341 1.00 69.38 94 LYS A O 1
ATOM 779 N N . GLU A 1 95 ? -6.213 -2.461 -23.281 1.00 63.66 95 GLU A N 1
ATOM 780 C CA . GLU A 1 95 ? -6.333 -1.566 -24.432 1.00 63.66 95 GLU A CA 1
ATOM 781 C C . GLU A 1 95 ? -4.939 -1.055 -24.829 1.00 63.66 95 GLU A C 1
ATOM 783 O O . GLU A 1 95 ? -4.241 -0.417 -24.040 1.00 63.66 95 GLU A O 1
ATOM 788 N N . GLY A 1 96 ? -4.508 -1.395 -26.047 1.00 59.50 96 GLY A N 1
ATOM 789 C CA . GLY A 1 96 ? -3.197 -1.020 -26.581 1.00 59.50 96 GLY A CA 1
ATOM 790 C C . GLY A 1 96 ? -2.027 -1.941 -26.210 1.00 59.50 96 GLY A C 1
ATOM 791 O O . GLY A 1 96 ? -0.895 -1.621 -26.569 1.00 59.50 96 GLY A O 1
ATOM 792 N N . ALA A 1 97 ? -2.252 -3.074 -25.533 1.00 62.31 97 ALA A N 1
ATOM 793 C CA . ALA A 1 97 ? -1.198 -4.073 -25.352 1.00 62.31 97 ALA A CA 1
ATOM 794 C C . ALA A 1 97 ? -0.956 -4.853 -26.650 1.00 62.31 97 ALA A C 1
ATOM 796 O O . ALA A 1 97 ? -1.867 -5.454 -27.221 1.00 62.31 97 ALA A O 1
ATOM 797 N N . TYR A 1 98 ? 0.299 -4.890 -27.092 1.00 60.75 98 TYR A N 1
ATOM 798 C CA . TYR A 1 98 ? 0.711 -5.734 -28.204 1.00 60.75 98 TYR A CA 1
ATOM 799 C C . TYR A 1 98 ? 0.726 -7.191 -27.731 1.00 60.75 98 TYR A C 1
ATOM 801 O O . TYR A 1 98 ? 1.433 -7.538 -26.781 1.00 60.75 98 TYR A O 1
ATOM 809 N N . ALA A 1 99 ? -0.067 -8.043 -28.378 1.00 60.56 99 ALA A N 1
ATOM 810 C CA . ALA A 1 99 ? 0.096 -9.482 -28.241 1.00 60.56 99 ALA A CA 1
ATOM 811 C C . ALA A 1 99 ? 1.419 -9.858 -28.916 1.00 60.56 99 ALA A C 1
ATOM 813 O O . ALA A 1 99 ? 1.598 -9.620 -30.113 1.00 60.56 99 ALA A O 1
ATOM 814 N N . LEU A 1 100 ? 2.360 -10.414 -28.155 1.00 59.50 100 LEU A N 1
ATOM 815 C CA . LEU A 1 100 ? 3.479 -11.108 -28.774 1.00 59.50 100 LEU A CA 1
ATOM 816 C C . LEU A 1 100 ? 2.925 -12.440 -29.274 1.00 59.50 100 LEU A C 1
ATOM 818 O O . LEU A 1 100 ? 2.518 -13.280 -28.476 1.00 59.50 100 LEU A O 1
ATOM 822 N N . ALA A 1 101 ? 2.860 -12.600 -30.593 1.00 53.72 101 ALA A N 1
ATOM 823 C CA . ALA A 1 101 ? 2.584 -13.889 -31.205 1.00 53.72 101 ALA A CA 1
ATOM 824 C C . ALA A 1 101 ? 3.797 -14.793 -30.952 1.00 53.72 101 ALA A C 1
ATOM 826 O O . ALA A 1 101 ? 4.770 -14.746 -31.699 1.00 53.72 101 ALA A O 1
ATOM 827 N N . ASP A 1 102 ? 3.770 -15.547 -29.857 1.00 54.06 102 ASP A N 1
ATOM 828 C CA . ASP A 1 102 ? 4.697 -16.654 -29.647 1.00 54.06 102 ASP A CA 1
ATOM 829 C C . ASP A 1 102 ? 4.080 -17.925 -30.250 1.00 54.06 102 ASP A C 1
ATOM 831 O O . ASP A 1 102 ? 2.898 -18.206 -30.036 1.00 54.06 102 ASP A O 1
ATOM 835 N N . GLU A 1 103 ? 4.852 -18.679 -31.038 1.00 51.72 103 GLU A N 1
ATOM 836 C CA . GLU A 1 103 ? 4.397 -19.837 -31.835 1.00 51.72 103 GLU A CA 1
ATOM 837 C C . GLU A 1 103 ? 4.084 -21.101 -30.996 1.00 51.72 103 GLU A C 1
ATOM 839 O O . GLU A 1 103 ? 4.330 -22.231 -31.416 1.00 51.72 103 GLU A O 1
ATOM 844 N N . GLY A 1 104 ? 3.489 -20.957 -29.811 1.00 52.06 104 GLY A N 1
ATOM 845 C CA . GLY A 1 104 ? 3.081 -22.121 -29.018 1.00 52.06 104 GLY A CA 1
ATOM 846 C C . GLY A 1 104 ? 2.644 -21.881 -27.576 1.00 52.06 104 GLY A C 1
ATOM 847 O O . GLY A 1 104 ? 2.504 -22.858 -26.844 1.00 52.06 104 GLY A O 1
ATOM 848 N N . GLY A 1 105 ? 2.426 -20.637 -27.143 1.00 52.31 105 GLY A N 1
ATOM 849 C CA . GLY A 1 105 ? 2.094 -20.315 -25.751 1.00 52.31 105 GLY A CA 1
ATOM 850 C C . GLY A 1 105 ? 0.840 -19.457 -25.628 1.00 52.31 105 GLY A C 1
ATOM 851 O O . GLY A 1 105 ? 0.560 -18.642 -26.503 1.00 52.31 105 GLY A O 1
ATOM 852 N N . GLU A 1 106 ? 0.083 -19.664 -24.547 1.00 60.72 106 GLU A N 1
ATOM 853 C CA . GLU A 1 106 ? -1.092 -18.876 -24.149 1.00 60.72 106 GLU A CA 1
ATOM 854 C C . GLU A 1 106 ? -0.896 -17.371 -24.400 1.00 60.72 106 GLU A C 1
ATOM 856 O O . GLU A 1 106 ? 0.177 -16.831 -24.137 1.00 60.72 106 GLU A O 1
ATOM 861 N N . GLY A 1 107 ? -1.930 -16.701 -24.925 1.00 66.00 107 GLY A N 1
ATOM 862 C CA . GLY A 1 107 ? -1.890 -15.306 -25.378 1.00 66.00 107 GLY A CA 1
ATOM 863 C C . GLY A 1 107 ? -1.480 -14.316 -24.286 1.00 66.00 107 GLY A C 1
ATOM 864 O O . GLY A 1 107 ? -2.323 -13.734 -23.610 1.00 66.00 107 GLY A O 1
ATOM 865 N N . LEU A 1 108 ? -0.173 -14.121 -24.130 1.00 80.25 108 LEU A N 1
ATOM 866 C CA . LEU A 1 108 ? 0.413 -13.303 -23.083 1.00 80.25 108 LEU A CA 1
ATOM 867 C C . LEU A 1 108 ? 0.675 -11.889 -23.611 1.00 80.25 108 LEU A C 1
ATOM 869 O O . LEU A 1 108 ? 1.450 -11.671 -24.546 1.00 80.25 108 LEU A O 1
ATOM 873 N N . HIS A 1 109 ? 0.025 -10.911 -22.995 1.00 84.38 109 HIS A N 1
ATOM 874 C CA . HIS A 1 109 ? 0.128 -9.506 -23.355 1.00 84.38 109 HIS A CA 1
ATOM 875 C C . HIS A 1 109 ? 1.285 -8.842 -22.610 1.00 84.38 109 HIS A C 1
ATOM 877 O O . HIS A 1 109 ? 1.515 -9.106 -21.428 1.00 84.38 109 HIS A O 1
ATOM 883 N N . VAL A 1 110 ? 2.019 -7.967 -23.302 1.00 89.19 110 VAL A N 1
ATOM 884 C CA . VAL A 1 110 ? 3.095 -7.174 -22.697 1.00 89.19 110 VAL A CA 1
ATOM 885 C C . VAL A 1 110 ? 2.529 -5.870 -22.157 1.00 89.19 110 VAL A C 1
ATOM 887 O O . VAL A 1 110 ? 1.896 -5.109 -22.889 1.00 89.19 110 VAL A O 1
ATOM 890 N N . HIS A 1 111 ? 2.820 -5.589 -20.891 1.00 90.94 111 HIS A N 1
ATOM 891 C CA . HIS A 1 111 ? 2.372 -4.391 -20.194 1.00 90.94 111 HIS A CA 1
ATOM 892 C C . HIS A 1 111 ? 3.559 -3.610 -19.656 1.00 90.94 111 HIS A C 1
ATOM 894 O O . HIS A 1 111 ? 4.561 -4.191 -19.243 1.00 90.94 111 HIS A O 1
ATOM 900 N N . GLU A 1 112 ? 3.416 -2.288 -19.617 1.00 93.25 112 GLU A N 1
ATOM 901 C CA . GLU A 1 112 ? 4.306 -1.406 -18.867 1.00 93.25 112 GLU A CA 1
ATOM 902 C C . GLU A 1 112 ? 3.575 -0.849 -17.646 1.00 93.25 112 GLU A C 1
ATOM 904 O O . GLU A 1 112 ? 2.427 -0.393 -17.741 1.00 93.25 112 GLU A O 1
ATOM 909 N N . ALA A 1 113 ? 4.260 -0.872 -16.507 1.00 94.94 113 ALA A N 1
ATOM 910 C CA . ALA A 1 113 ? 3.754 -0.391 -15.236 1.00 94.94 113 ALA A CA 1
ATOM 911 C C . ALA A 1 113 ? 4.783 0.444 -14.480 1.00 94.94 113 ALA A C 1
ATOM 913 O O . ALA A 1 113 ? 5.995 0.305 -14.637 1.00 94.94 113 ALA A O 1
ATOM 914 N N . ARG A 1 114 ? 4.266 1.315 -13.620 1.00 96.06 114 ARG A N 1
ATOM 915 C CA . ARG A 1 114 ? 5.018 1.997 -12.573 1.00 96.06 114 ARG A CA 1
ATOM 916 C C . ARG A 1 114 ? 5.226 1.004 -11.442 1.00 96.06 114 ARG A C 1
ATOM 918 O O . ARG A 1 114 ? 4.255 0.428 -10.947 1.00 96.06 114 ARG A O 1
ATOM 925 N N . LEU A 1 115 ? 6.476 0.815 -11.041 1.00 97.44 115 LEU A N 1
ATOM 926 C CA . LEU A 1 115 ? 6.797 -0.058 -9.924 1.00 97.44 115 LEU A CA 1
ATOM 927 C C . LEU A 1 115 ? 6.639 0.698 -8.606 1.00 97.44 115 LEU A C 1
ATOM 929 O O . LEU A 1 115 ? 7.129 1.815 -8.472 1.00 97.44 115 LEU A O 1
ATOM 933 N N . GLN A 1 116 ? 5.999 0.081 -7.620 1.00 96.50 116 GLN A N 1
ATOM 934 C CA . GLN A 1 116 ? 5.846 0.639 -6.281 1.00 96.50 116 GLN A CA 1
ATOM 935 C C . GLN A 1 116 ? 6.182 -0.395 -5.193 1.00 96.50 116 GLN A C 1
ATOM 937 O O . GLN A 1 116 ? 6.063 -1.596 -5.422 1.00 96.50 116 GLN A O 1
ATOM 942 N N . PRO A 1 117 ? 6.605 0.014 -3.982 1.00 94.81 117 PRO A N 1
ATOM 943 C CA . PRO A 1 117 ? 6.795 -0.928 -2.877 1.00 94.81 117 PRO A CA 1
ATOM 944 C C . PRO A 1 117 ? 5.466 -1.536 -2.403 1.00 94.81 117 PRO A C 1
ATOM 946 O O . PRO A 1 117 ? 5.429 -2.664 -1.924 1.00 94.81 117 PRO A O 1
ATOM 949 N N . ASN A 1 118 ? 4.373 -0.782 -2.535 1.00 92.62 118 ASN A N 1
ATOM 950 C CA . ASN A 1 118 ? 3.011 -1.150 -2.166 1.00 92.62 118 ASN A CA 1
ATOM 951 C C . ASN A 1 118 ? 2.017 -0.292 -2.967 1.00 92.62 118 ASN A C 1
ATOM 953 O O . ASN A 1 118 ? 2.419 0.619 -3.683 1.00 92.62 118 ASN A O 1
ATOM 957 N N . VAL A 1 119 ? 0.719 -0.530 -2.792 1.00 91.31 119 VAL A N 1
ATOM 958 C CA . VAL A 1 119 ? -0.366 0.140 -3.538 1.00 91.31 119 VAL A CA 1
ATOM 959 C C . VAL A 1 119 ? -0.404 1.663 -3.367 1.00 91.31 119 VAL A C 1
ATOM 961 O O . VAL A 1 119 ? -0.928 2.375 -4.218 1.00 91.31 119 VAL A O 1
ATOM 964 N N . LYS A 1 120 ? 0.125 2.188 -2.257 1.00 89.12 120 LYS A N 1
ATOM 965 C CA . LYS A 1 120 ? 0.193 3.634 -2.005 1.00 89.12 120 LYS A CA 1
ATOM 966 C C . LYS A 1 120 ? 1.482 4.262 -2.540 1.00 89.12 120 LYS A C 1
ATOM 968 O O . LYS A 1 120 ? 1.580 5.486 -2.573 1.00 89.12 120 LYS A O 1
ATOM 973 N N . GLY A 1 121 ? 2.478 3.457 -2.911 1.00 91.94 121 GLY A N 1
ATOM 974 C CA . GLY A 1 121 ? 3.795 3.928 -3.338 1.00 91.94 121 GLY A CA 1
ATOM 975 C C . GLY A 1 121 ? 4.604 4.629 -2.244 1.00 91.94 121 GLY A C 1
ATOM 976 O O . GLY A 1 121 ? 5.607 5.273 -2.543 1.00 91.94 121 GLY A O 1
ATOM 977 N N . CYS A 1 122 ? 4.183 4.540 -0.980 1.00 92.25 122 CYS A N 1
ATOM 978 C CA . CYS A 1 122 ? 4.792 5.252 0.139 1.00 92.25 122 CYS A CA 1
ATOM 979 C C . CYS A 1 122 ? 4.864 4.392 1.402 1.00 92.25 122 CYS A C 1
ATOM 981 O O . CYS A 1 122 ? 4.134 3.413 1.549 1.00 92.25 122 CYS A O 1
ATOM 983 N N . GLY A 1 123 ? 5.734 4.773 2.331 1.00 90.81 123 GLY A N 1
ATOM 984 C CA . GLY A 1 123 ? 5.820 4.157 3.651 1.00 90.81 123 GLY A CA 1
ATOM 985 C C . GLY A 1 123 ? 6.869 4.831 4.520 1.00 90.81 123 GLY A C 1
ATOM 986 O O . GLY A 1 123 ? 7.345 5.917 4.194 1.00 90.81 123 GLY A O 1
ATOM 987 N N . TYR A 1 124 ? 7.211 4.198 5.634 1.00 90.50 124 TYR A N 1
ATOM 988 C CA . TYR A 1 124 ? 8.182 4.715 6.591 1.00 90.50 124 TYR A CA 1
ATOM 989 C C . TYR A 1 124 ? 9.258 3.651 6.853 1.00 90.50 124 TYR A C 1
ATOM 991 O O . TYR A 1 124 ? 8.942 2.459 6.807 1.00 90.50 12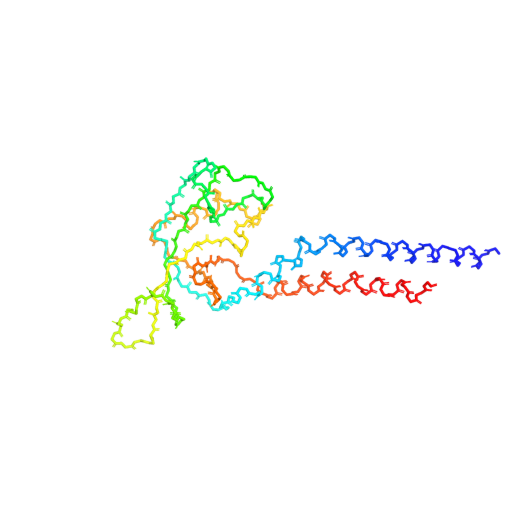4 TYR A O 1
ATOM 999 N N . PRO A 1 125 ? 10.512 4.042 7.131 1.00 90.56 125 PRO A N 1
ATOM 1000 C CA . PRO A 1 125 ? 11.539 3.098 7.558 1.00 90.56 125 PRO A CA 1
ATOM 1001 C C . PRO A 1 125 ? 11.129 2.352 8.842 1.00 90.56 125 PRO A C 1
ATOM 1003 O O . PRO A 1 125 ? 10.491 2.959 9.710 1.00 90.56 125 PRO A O 1
ATOM 1006 N N . PRO A 1 126 ? 11.502 1.068 9.001 1.00 87.94 126 PRO A N 1
ATOM 1007 C CA . PRO A 1 126 ? 12.380 0.280 8.122 1.00 87.94 126 PRO A CA 1
ATOM 1008 C C . PRO A 1 126 ? 11.666 -0.389 6.932 1.00 87.94 126 PRO A C 1
ATOM 1010 O O . PRO A 1 126 ? 12.326 -0.976 6.081 1.00 87.94 126 PRO A O 1
ATOM 1013 N N . ASP A 1 127 ? 10.334 -0.323 6.852 1.00 84.25 127 ASP A N 1
ATOM 1014 C CA . ASP A 1 127 ? 9.566 -1.048 5.829 1.00 84.25 127 ASP A CA 1
ATOM 1015 C C . ASP A 1 127 ? 9.752 -0.464 4.419 1.00 84.25 127 ASP A C 1
ATOM 1017 O O . ASP A 1 127 ? 9.676 -1.182 3.420 1.00 84.25 127 ASP A O 1
ATOM 1021 N N . VAL A 1 128 ? 9.993 0.848 4.324 1.00 89.19 128 VAL A N 1
ATOM 1022 C CA . VAL A 1 128 ? 10.209 1.553 3.055 1.00 89.19 128 VAL A CA 1
ATOM 1023 C C . VAL A 1 128 ? 11.406 2.497 3.165 1.00 89.19 128 VAL A C 1
ATOM 1025 O O . VAL A 1 128 ? 11.326 3.540 3.809 1.00 89.19 128 VAL A O 1
ATOM 1028 N N . GLU A 1 129 ? 12.490 2.142 2.474 1.00 93.38 129 GLU A N 1
ATOM 1029 C CA . GLU A 1 129 ? 13.684 2.971 2.272 1.00 93.38 129 GLU A CA 1
ATOM 1030 C C . GLU A 1 129 ? 13.931 3.148 0.772 1.00 93.38 129 GLU A C 1
ATOM 1032 O O . GLU A 1 129 ? 14.324 2.211 0.066 1.00 93.38 129 GLU A O 1
ATOM 1037 N N . CYS A 1 130 ? 13.681 4.350 0.256 1.00 92.44 130 CYS A N 1
ATOM 1038 C CA . CYS A 1 130 ? 13.592 4.553 -1.185 1.00 9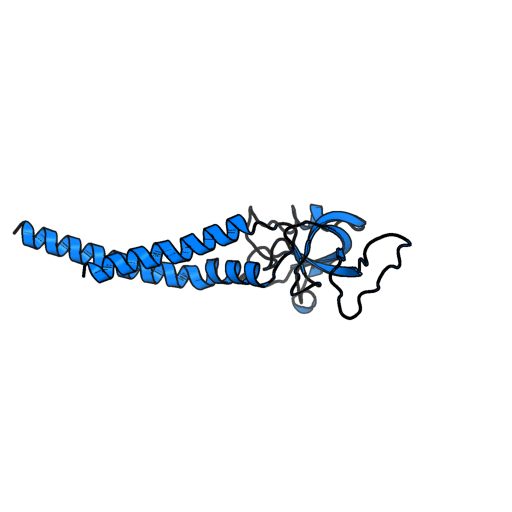2.44 130 CYS A CA 1
ATOM 1039 C C . CYS A 1 130 ? 14.957 4.593 -1.861 1.00 92.44 130 CYS A C 1
ATOM 1041 O O . CYS A 1 130 ? 15.130 3.991 -2.916 1.00 92.44 130 CYS A O 1
ATOM 1043 N N . ASN A 1 131 ? 15.923 5.293 -1.267 1.00 91.00 131 ASN A N 1
ATOM 1044 C CA . ASN A 1 131 ? 17.212 5.519 -1.917 1.00 91.00 131 ASN A CA 1
ATOM 1045 C C . ASN A 1 131 ? 18.180 4.342 -1.721 1.00 91.00 131 ASN A C 1
ATOM 1047 O O . ASN A 1 131 ? 18.836 3.912 -2.664 1.00 91.00 131 ASN A O 1
ATOM 1051 N N . ASN A 1 132 ? 18.242 3.803 -0.501 1.00 89.69 132 ASN A N 1
ATOM 1052 C CA . ASN A 1 132 ? 19.230 2.787 -0.134 1.00 89.69 132 ASN A CA 1
ATOM 1053 C C . ASN A 1 132 ? 18.804 1.368 -0.515 1.00 89.69 132 ASN A C 1
ATOM 1055 O O . ASN A 1 132 ? 19.662 0.564 -0.878 1.00 89.69 132 ASN A O 1
ATOM 1059 N N . THR A 1 133 ? 17.502 1.069 -0.457 1.00 92.88 133 THR A N 1
ATOM 1060 C CA . THR A 1 133 ? 16.983 -0.302 -0.593 1.00 92.88 133 THR A CA 1
ATOM 1061 C C . THR A 1 133 ? 16.154 -0.467 -1.859 1.00 92.88 133 THR A C 1
ATOM 1063 O O . THR A 1 133 ? 16.416 -1.356 -2.661 1.00 92.88 133 THR A O 1
ATOM 1066 N N . PHE A 1 134 ? 15.159 0.394 -2.081 1.00 94.69 134 PHE A N 1
ATOM 1067 C CA . PHE A 1 134 ? 14.244 0.227 -3.210 1.00 94.69 134 PHE A CA 1
ATOM 1068 C C . PHE A 1 134 ? 14.905 0.560 -4.554 1.00 94.69 134 PHE A C 1
ATOM 1070 O O . PHE A 1 134 ? 14.912 -0.263 -5.466 1.00 94.69 134 PHE A O 1
ATOM 1077 N N . ALA A 1 135 ? 15.496 1.749 -4.686 1.00 94.56 135 ALA A N 1
ATOM 1078 C CA . ALA A 1 135 ? 16.131 2.170 -5.932 1.00 94.56 135 ALA A CA 1
ATOM 1079 C C . ALA A 1 135 ? 17.370 1.330 -6.274 1.00 94.56 135 ALA A C 1
ATOM 1081 O O . ALA A 1 135 ? 17.607 1.048 -7.445 1.00 94.56 135 ALA A O 1
ATOM 1082 N N . SER A 1 136 ? 18.132 0.884 -5.273 1.00 94.25 136 SER A N 1
ATOM 1083 C CA . SER A 1 136 ? 19.296 0.020 -5.492 1.00 94.25 136 SER A CA 1
ATOM 1084 C C . SER A 1 136 ? 18.904 -1.388 -5.954 1.00 94.25 136 SER A C 1
ATOM 1086 O O . SER A 1 136 ? 19.595 -1.956 -6.795 1.00 94.25 136 SER A O 1
ATOM 1088 N N . ALA A 1 137 ? 17.791 -1.936 -5.454 1.00 94.62 137 ALA A N 1
ATOM 1089 C CA . ALA A 1 137 ? 17.312 -3.264 -5.834 1.00 94.62 137 ALA A CA 1
ATOM 1090 C C . ALA A 1 137 ? 16.577 -3.275 -7.183 1.00 94.62 137 ALA A C 1
ATOM 1092 O O . ALA A 1 137 ? 16.773 -4.190 -7.980 1.00 94.62 137 ALA A O 1
ATOM 1093 N N . TYR A 1 138 ? 15.738 -2.268 -7.446 1.00 96.38 138 TYR A N 1
ATOM 1094 C CA . TYR A 1 138 ? 14.804 -2.282 -8.580 1.00 96.38 138 TYR A CA 1
ATOM 1095 C C . TYR A 1 138 ? 15.105 -1.233 -9.661 1.00 96.38 138 TYR A C 1
ATOM 1097 O O . TYR A 1 138 ? 14.556 -1.301 -10.758 1.00 96.38 138 TYR A O 1
ATOM 1105 N N . GLY A 1 139 ? 15.982 -0.264 -9.390 1.00 95.19 139 GLY A N 1
ATOM 1106 C CA . GLY A 1 139 ? 16.356 0.804 -10.325 1.00 95.19 139 GLY A CA 1
ATOM 1107 C C . GLY A 1 139 ? 17.466 0.431 -11.314 1.00 95.19 139 GLY A C 1
ATOM 1108 O O . GLY A 1 139 ? 17.986 1.305 -12.004 1.00 95.19 139 GLY A O 1
ATOM 1109 N N . ILE A 1 140 ? 17.863 -0.840 -11.386 1.00 95.81 140 ILE A N 1
ATOM 1110 C CA . ILE A 1 140 ? 18.890 -1.313 -12.321 1.00 95.81 140 ILE A CA 1
ATOM 1111 C C . ILE A 1 140 ? 18.216 -1.648 -13.657 1.00 95.81 140 ILE A C 1
ATOM 1113 O O . ILE A 1 140 ? 17.350 -2.517 -13.716 1.00 95.81 140 ILE A O 1
ATOM 1117 N N . LEU A 1 141 ? 18.615 -0.972 -14.737 1.00 97.12 141 LEU A N 1
ATOM 1118 C CA . LEU A 1 141 ? 18.074 -1.211 -16.082 1.00 97.12 141 LEU A CA 1
ATOM 1119 C C . LEU A 1 141 ? 18.289 -2.670 -16.523 1.00 97.12 141 LEU A C 1
ATOM 1121 O O . LEU A 1 141 ? 19.398 -3.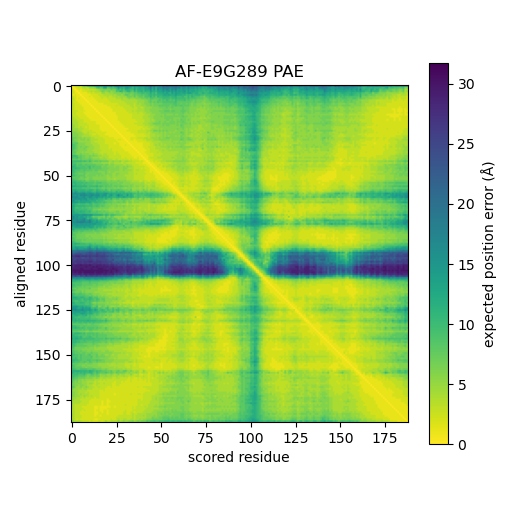192 -16.421 1.00 97.12 141 LEU A O 1
ATOM 1125 N N . GLY A 1 142 ? 17.232 -3.309 -17.028 1.00 95.31 142 GLY A N 1
ATOM 1126 C CA . GLY A 1 142 ? 17.229 -4.709 -17.466 1.00 95.31 142 GLY A CA 1
ATOM 1127 C C . GLY A 1 142 ? 17.238 -5.740 -16.332 1.00 95.31 142 GLY A C 1
ATOM 1128 O O . GLY A 1 142 ? 17.355 -6.936 -16.597 1.00 95.31 142 GLY A O 1
ATOM 1129 N N . ALA A 1 143 ? 17.143 -5.316 -15.067 1.00 96.19 143 ALA A N 1
ATOM 1130 C CA . ALA A 1 143 ? 17.041 -6.247 -13.951 1.00 96.19 143 ALA A CA 1
ATOM 1131 C C . ALA A 1 143 ? 15.683 -6.954 -13.952 1.00 96.19 143 ALA A C 1
ATOM 1133 O O . ALA A 1 143 ? 14.647 -6.314 -14.131 1.00 96.19 143 ALA A O 1
ATOM 1134 N N . ASN A 1 144 ? 15.715 -8.263 -13.700 1.00 97.06 144 ASN A N 1
ATOM 1135 C CA . ASN A 1 144 ? 14.533 -9.109 -13.594 1.00 97.06 144 ASN A CA 1
ATOM 1136 C C . ASN A 1 144 ? 14.268 -9.478 -12.135 1.00 97.06 144 ASN A C 1
ATOM 1138 O O . ASN A 1 144 ? 15.172 -9.938 -11.435 1.00 97.06 144 ASN A O 1
ATOM 1142 N N . PHE A 1 145 ? 13.027 -9.320 -11.687 1.00 96.94 145 PHE A N 1
ATOM 1143 C CA . PHE A 1 145 ? 12.592 -9.680 -10.337 1.00 96.94 145 PHE A CA 1
ATOM 1144 C C . PHE A 1 145 ? 11.106 -10.036 -10.311 1.00 96.94 145 PHE A C 1
ATOM 1146 O O . PHE A 1 145 ? 10.342 -9.677 -11.206 1.00 96.94 145 PHE A O 1
ATOM 1153 N N . SER A 1 146 ? 10.694 -10.748 -9.265 1.00 96.88 146 SER A N 1
ATOM 1154 C CA . SER A 1 146 ? 9.287 -11.058 -9.025 1.00 96.88 146 SER A CA 1
ATOM 1155 C C . SER A 1 146 ? 8.514 -9.810 -8.605 1.00 96.88 146 SER A C 1
ATOM 1157 O O . SER A 1 146 ? 8.951 -9.061 -7.731 1.00 96.88 146 SER A O 1
ATOM 1159 N N . CYS A 1 147 ? 7.349 -9.608 -9.206 1.00 96.75 147 CYS A N 1
ATOM 1160 C CA . CYS A 1 147 ? 6.435 -8.515 -8.902 1.00 96.75 147 CYS A CA 1
ATOM 1161 C C . CYS A 1 147 ? 4.983 -8.987 -9.036 1.00 96.75 147 CYS A C 1
ATOM 1163 O O . CYS A 1 147 ? 4.701 -10.005 -9.667 1.00 96.75 147 CYS A O 1
ATOM 1165 N N . TYR A 1 148 ? 4.059 -8.219 -8.473 1.00 96.25 148 TYR A N 1
ATOM 1166 C CA . TYR A 1 148 ? 2.621 -8.456 -8.565 1.00 96.25 148 TYR A CA 1
ATOM 1167 C C . TYR A 1 148 ? 1.974 -7.307 -9.323 1.00 96.25 148 TYR A C 1
ATOM 1169 O O . TYR A 1 148 ? 2.334 -6.150 -9.111 1.00 96.25 148 TYR A O 1
ATOM 1177 N N . TYR A 1 149 ? 1.013 -7.605 -10.188 1.00 94.19 149 TYR A N 1
ATOM 1178 C CA . TYR A 1 149 ? 0.322 -6.609 -11.002 1.00 94.19 149 TYR A CA 1
ATOM 1179 C C . TYR A 1 149 ? -1.153 -6.527 -10.607 1.00 94.19 149 TYR A C 1
ATOM 1181 O O . TYR A 1 149 ? -1.736 -7.501 -10.126 1.00 94.19 149 TYR A O 1
ATOM 1189 N N . SER A 1 150 ? -1.739 -5.340 -10.756 1.00 93.56 150 SER A N 1
ATOM 1190 C CA . SER A 1 150 ? -3.157 -5.117 -10.474 1.00 93.56 150 SER A CA 1
ATOM 1191 C C . SER A 1 150 ? -4.009 -5.543 -11.670 1.00 93.56 150 SER A C 1
ATOM 1193 O O . SER A 1 150 ? -3.719 -5.172 -12.810 1.00 93.56 150 SER A O 1
ATOM 1195 N N . LEU A 1 151 ? -5.085 -6.289 -11.405 1.00 90.81 151 LEU A N 1
ATOM 1196 C CA . LEU A 1 151 ? -6.089 -6.647 -12.411 1.00 90.81 151 LEU A CA 1
ATOM 1197 C C . LEU A 1 151 ? -6.994 -5.455 -12.766 1.00 90.81 151 LEU A C 1
ATOM 1199 O O . LEU A 1 151 ? -7.576 -5.426 -13.848 1.00 90.81 151 LEU A O 1
ATOM 1203 N N . ILE A 1 152 ? -7.086 -4.461 -11.876 1.00 91.44 152 ILE A N 1
ATOM 1204 C CA . ILE A 1 152 ? -7.875 -3.236 -12.067 1.00 91.44 152 ILE A CA 1
ATOM 1205 C C . ILE A 1 152 ? -7.077 -2.142 -12.789 1.00 91.44 152 ILE A C 1
ATOM 1207 O O . ILE A 1 152 ? -7.605 -1.490 -13.688 1.00 91.44 152 ILE A O 1
ATOM 1211 N N . ASP A 1 153 ? -5.807 -1.942 -12.426 1.00 90.88 153 ASP A N 1
ATOM 1212 C CA . ASP A 1 153 ? -4.895 -0.996 -13.078 1.00 90.88 153 ASP A CA 1
ATOM 1213 C C . ASP A 1 153 ? -3.611 -1.704 -13.552 1.00 90.88 153 ASP A C 1
ATOM 1215 O O . ASP A 1 153 ? -2.613 -1.749 -12.826 1.00 90.88 153 ASP A O 1
ATOM 1219 N N . PRO A 1 154 ? -3.559 -2.172 -14.815 1.00 90.12 154 PRO A N 1
ATOM 1220 C CA . PRO A 1 154 ? -2.367 -2.820 -15.358 1.00 90.12 154 PRO A CA 1
ATOM 1221 C C . PRO A 1 154 ? -1.144 -1.892 -15.483 1.00 90.12 154 PRO A C 1
ATOM 1223 O O . PRO A 1 154 ? -0.083 -2.344 -15.914 1.00 90.12 154 PRO A O 1
ATOM 1226 N N . THR A 1 155 ? -1.265 -0.584 -15.196 1.00 91.38 155 THR A N 1
ATOM 1227 C CA . THR A 1 155 ? -0.123 0.350 -15.101 1.00 91.38 155 THR A CA 1
ATOM 1228 C C . THR A 1 155 ? 0.541 0.355 -13.722 1.00 91.38 155 THR A C 1
ATOM 1230 O O . THR A 1 155 ? 1.493 1.116 -13.522 1.00 91.38 155 THR A O 1
ATOM 1233 N N . LEU A 1 156 ? 0.070 -0.459 -12.776 1.00 94.31 156 LEU A N 1
ATOM 1234 C CA . LEU A 1 156 ? 0.598 -0.551 -11.420 1.00 94.31 156 LEU A CA 1
ATOM 1235 C C . LEU A 1 156 ? 1.150 -1.952 -11.146 1.00 94.31 156 LEU A C 1
ATOM 1237 O O . LEU A 1 156 ? 0.437 -2.950 -11.249 1.00 94.31 156 LEU A O 1
ATOM 1241 N N . ALA A 1 157 ? 2.416 -2.005 -10.735 1.00 96.31 157 ALA A N 1
ATOM 1242 C CA . ALA A 1 157 ? 3.057 -3.214 -10.241 1.00 96.31 157 ALA A CA 1
ATOM 1243 C C . ALA A 1 157 ? 3.660 -2.954 -8.859 1.00 96.31 157 ALA A C 1
ATOM 1245 O O . ALA A 1 157 ? 4.212 -1.880 -8.611 1.00 96.31 157 ALA A O 1
ATOM 1246 N N . ILE A 1 158 ? 3.576 -3.935 -7.963 1.00 96.38 158 ILE A N 1
ATOM 1247 C CA . ILE A 1 158 ? 4.117 -3.848 -6.608 1.00 96.38 158 ILE A CA 1
ATOM 1248 C C . ILE A 1 158 ? 5.114 -4.968 -6.319 1.00 96.38 158 ILE A C 1
ATOM 1250 O O . ILE A 1 158 ? 4.999 -6.071 -6.852 1.00 96.38 158 ILE A O 1
ATOM 1254 N N . THR A 1 159 ? 6.096 -4.700 -5.461 1.00 94.50 159 THR A N 1
ATOM 1255 C CA . THR A 1 159 ? 7.125 -5.693 -5.101 1.00 94.50 159 THR A CA 1
ATOM 1256 C C . THR A 1 159 ? 6.701 -6.602 -3.951 1.00 94.50 159 THR A C 1
ATOM 1258 O O . THR A 1 159 ? 7.114 -7.757 -3.894 1.00 94.50 159 THR A O 1
ATOM 1261 N N . GLN A 1 160 ? 5.860 -6.111 -3.039 1.00 88.75 160 GLN A N 1
ATOM 1262 C CA . GLN A 1 160 ? 5.389 -6.877 -1.888 1.00 88.75 160 GLN A CA 1
ATOM 1263 C C . GLN A 1 160 ? 3.867 -6.991 -1.898 1.00 88.75 160 GLN A C 1
ATOM 1265 O O . GLN A 1 160 ? 3.156 -5.994 -1.786 1.00 88.75 160 GLN A O 1
ATOM 1270 N N . LEU A 1 161 ? 3.371 -8.227 -1.965 1.00 91.00 161 LEU A N 1
ATOM 1271 C CA . LEU A 1 161 ? 1.957 -8.547 -1.824 1.00 91.00 161 LEU A CA 1
ATOM 1272 C C . LEU A 1 161 ? 1.774 -9.525 -0.661 1.00 91.00 161 LEU A C 1
ATOM 1274 O O . LEU A 1 161 ? 2.227 -10.664 -0.710 1.00 91.00 161 LEU A O 1
ATOM 1278 N N . ASN A 1 162 ? 1.090 -9.088 0.396 1.00 90.19 162 ASN A N 1
ATOM 1279 C CA . ASN A 1 162 ? 0.668 -9.972 1.481 1.00 90.19 162 ASN A CA 1
ATOM 1280 C C . ASN A 1 162 ? -0.802 -9.718 1.827 1.00 90.19 162 ASN A C 1
ATOM 1282 O O . ASN A 1 162 ? -1.135 -9.047 2.804 1.00 90.19 162 ASN A O 1
ATOM 1286 N N . ILE A 1 163 ? -1.692 -10.269 0.999 1.00 90.31 163 ILE A N 1
ATOM 1287 C CA . ILE A 1 163 ? -3.143 -10.119 1.164 1.00 90.31 163 ILE A CA 1
ATOM 1288 C C . ILE A 1 163 ? -3.635 -10.740 2.476 1.00 90.31 163 ILE A C 1
ATOM 1290 O O . ILE A 1 163 ? -4.552 -10.203 3.096 1.00 90.31 163 ILE A O 1
ATOM 1294 N N . ALA A 1 164 ? -3.025 -11.835 2.937 1.00 91.44 164 ALA A N 1
ATOM 1295 C CA . ALA A 1 164 ? -3.407 -12.471 4.197 1.00 91.44 164 ALA A CA 1
ATOM 1296 C C . ALA A 1 164 ? -3.162 -11.544 5.398 1.00 91.44 164 ALA A C 1
ATOM 1298 O O . ALA A 1 164 ? -4.055 -11.364 6.227 1.00 91.44 164 ALA A O 1
ATOM 1299 N N . LYS A 1 165 ? -1.987 -10.901 5.452 1.00 91.25 165 LYS A N 1
ATOM 1300 C CA . LYS A 1 165 ? -1.645 -9.915 6.485 1.00 91.25 165 LYS A CA 1
ATOM 1301 C C . LYS A 1 165 ? -2.583 -8.709 6.432 1.00 91.25 165 LYS A C 1
ATOM 1303 O O . LYS A 1 165 ? -3.181 -8.377 7.449 1.00 91.25 165 LYS A O 1
ATOM 1308 N N . VAL A 1 166 ? -2.780 -8.125 5.246 1.00 92.38 166 VAL A N 1
ATOM 1309 C CA . VAL A 1 166 ? -3.661 -6.957 5.056 1.00 92.38 166 VAL A CA 1
ATOM 1310 C C . VAL A 1 166 ? -5.094 -7.258 5.507 1.00 92.38 166 VAL A C 1
ATOM 1312 O O . VAL A 1 166 ? -5.707 -6.458 6.211 1.00 92.38 166 VAL A O 1
ATOM 1315 N N . ARG A 1 167 ? -5.633 -8.433 5.153 1.00 93.56 167 ARG A N 1
ATOM 1316 C CA . ARG A 1 167 ? -6.973 -8.859 5.586 1.00 93.56 167 ARG A CA 1
ATOM 1317 C C . ARG A 1 167 ? -7.059 -9.043 7.099 1.00 93.56 167 ARG A C 1
ATOM 1319 O O . ARG A 1 167 ? -8.043 -8.618 7.695 1.00 93.56 167 ARG A O 1
ATOM 1326 N N . ALA A 1 168 ? -6.055 -9.659 7.721 1.00 94.06 168 ALA A N 1
ATOM 1327 C CA . ALA A 1 168 ? -6.041 -9.860 9.168 1.00 94.06 168 ALA A CA 1
ATOM 1328 C C . ALA A 1 168 ? -5.993 -8.524 9.929 1.00 94.06 168 ALA A C 1
ATOM 1330 O O . ALA A 1 168 ? -6.791 -8.311 10.839 1.00 94.06 168 ALA A O 1
ATOM 1331 N N . GLU A 1 169 ? -5.114 -7.604 9.524 1.00 92.25 169 GLU A N 1
ATOM 1332 C CA . GLU A 1 169 ? -5.011 -6.263 10.115 1.00 92.25 169 GLU A CA 1
ATOM 1333 C C . GLU A 1 169 ? -6.322 -5.483 9.981 1.00 92.25 169 GLU A C 1
ATOM 1335 O O . GLU A 1 169 ? -6.792 -4.901 10.961 1.00 92.25 169 GLU A O 1
ATOM 1340 N N . LEU A 1 170 ? -6.962 -5.542 8.807 1.00 95.19 170 LEU A N 1
ATOM 1341 C CA . LEU A 1 170 ? -8.273 -4.940 8.574 1.00 95.19 170 LEU A CA 1
ATOM 1342 C C . LEU A 1 170 ? -9.342 -5.507 9.519 1.00 95.19 170 LEU A C 1
ATOM 1344 O O . LEU A 1 170 ? -10.083 -4.739 10.133 1.00 95.19 170 LEU A O 1
ATOM 1348 N N . ILE A 1 171 ? -9.410 -6.836 9.664 1.00 95.94 171 ILE A N 1
ATOM 1349 C CA . ILE A 1 171 ? -10.365 -7.491 10.567 1.00 95.94 171 ILE A CA 1
ATOM 1350 C C . ILE A 1 171 ? -10.138 -7.013 12.000 1.00 95.94 171 ILE A C 1
ATOM 1352 O O . ILE A 1 171 ? -11.085 -6.547 12.624 1.00 95.94 171 ILE A O 1
ATOM 1356 N N . TYR A 1 172 ? -8.902 -7.048 12.508 1.00 95.50 172 TYR A N 1
ATOM 1357 C CA . TYR A 1 172 ? -8.610 -6.621 13.879 1.00 95.50 172 TYR A CA 1
ATOM 1358 C C . TYR A 1 172 ? -8.948 -5.147 14.129 1.00 95.50 172 TYR A C 1
ATOM 1360 O O . TYR A 1 172 ? -9.538 -4.829 15.165 1.00 95.50 172 TYR A O 1
ATOM 1368 N N . CYS A 1 173 ? -8.634 -4.261 13.176 1.00 95.69 173 CYS A N 1
ATOM 1369 C CA . CYS A 1 173 ? -8.942 -2.832 13.274 1.00 95.69 173 CYS A CA 1
ATOM 1370 C C . CYS A 1 173 ? -10.448 -2.551 13.326 1.00 95.69 173 CYS A C 1
ATOM 1372 O O . CYS A 1 173 ? -10.867 -1.583 13.956 1.00 95.69 173 CYS A O 1
ATOM 1374 N N . LEU A 1 174 ? -11.266 -3.388 12.684 1.00 95.19 174 LEU A N 1
ATOM 1375 C CA . LEU A 1 174 ? -12.720 -3.268 12.716 1.00 95.19 174 LEU A CA 1
ATOM 1376 C C . LEU A 1 174 ? -13.307 -3.934 13.965 1.00 95.19 174 LEU A C 1
ATOM 1378 O O . LEU A 1 174 ? -14.056 -3.309 14.711 1.00 95.19 174 LEU A O 1
ATOM 1382 N N . THR A 1 175 ? -12.971 -5.195 14.231 1.00 96.38 175 THR A N 1
ATOM 1383 C CA . THR A 1 175 ? -13.673 -5.995 15.242 1.00 96.38 175 THR A CA 1
ATOM 1384 C C . THR A 1 175 ? -13.369 -5.553 16.667 1.00 96.38 175 THR A C 1
ATOM 1386 O O . THR A 1 175 ? -14.284 -5.500 17.482 1.00 96.38 175 THR A O 1
ATOM 1389 N N . ILE A 1 176 ? -12.112 -5.232 16.990 1.00 96.25 176 ILE A N 1
ATOM 1390 C CA . ILE A 1 176 ? -11.700 -4.919 18.368 1.00 96.25 176 ILE A CA 1
ATOM 1391 C C . ILE A 1 176 ? -12.432 -3.683 18.919 1.00 96.25 176 ILE A C 1
ATOM 1393 O O . ILE A 1 176 ? -13.123 -3.819 19.932 1.00 96.25 176 ILE A O 1
ATOM 1397 N N . PRO A 1 177 ? -12.345 -2.492 18.293 1.00 96.94 177 PRO A N 1
ATOM 1398 C CA . PRO A 1 177 ? -13.009 -1.306 18.828 1.00 96.94 177 PRO A CA 1
ATOM 1399 C C . PRO A 1 177 ? -14.538 -1.414 18.778 1.00 96.94 177 PRO A C 1
ATOM 1401 O O . PRO A 1 177 ? -15.200 -0.932 19.693 1.00 96.94 177 PRO A O 1
ATOM 1404 N N . ILE A 1 178 ? -15.110 -2.082 17.767 1.00 95.75 178 ILE A N 1
ATOM 1405 C CA . ILE A 1 178 ? -16.565 -2.271 17.666 1.00 95.75 178 ILE A CA 1
ATOM 1406 C C . ILE A 1 178 ? -17.076 -3.156 18.806 1.00 95.75 178 ILE A C 1
ATOM 1408 O O . ILE A 1 178 ? -18.047 -2.794 19.466 1.00 95.75 178 ILE A O 1
ATOM 1412 N N . ILE A 1 179 ? -16.425 -4.292 19.075 1.00 97.56 179 ILE A N 1
ATOM 1413 C CA . ILE A 1 179 ? -16.837 -5.202 20.152 1.00 97.56 179 ILE A CA 1
ATOM 1414 C C . ILE A 1 179 ? -16.711 -4.513 21.513 1.00 97.56 179 ILE A C 1
ATOM 1416 O O . ILE A 1 179 ? -17.643 -4.580 22.313 1.00 97.56 179 ILE A O 1
ATOM 1420 N N . LEU A 1 180 ? -15.599 -3.815 21.770 1.00 97.19 180 LEU A N 1
ATOM 1421 C CA . LEU A 1 180 ? -15.408 -3.072 23.020 1.00 97.19 180 LEU A CA 1
ATOM 1422 C C . LEU A 1 180 ? -16.467 -1.980 23.202 1.00 97.19 180 LEU A C 1
ATOM 1424 O O . LEU A 1 180 ? -17.039 -1.859 24.283 1.00 97.19 180 LEU A O 1
ATOM 1428 N N . PHE A 1 181 ? -16.782 -1.238 22.139 1.00 97.69 181 PHE A N 1
ATOM 1429 C CA . PHE A 1 181 ? -17.834 -0.228 22.166 1.00 97.69 181 PHE A CA 1
ATOM 1430 C C . PHE A 1 181 ? -19.212 -0.838 22.453 1.00 97.69 181 PHE A C 1
ATOM 1432 O O . PHE A 1 181 ? -19.916 -0.357 23.338 1.00 97.69 181 PHE A O 1
ATOM 1439 N N . VAL A 1 182 ? -19.583 -1.922 21.762 1.00 97.69 182 VAL A N 1
ATOM 1440 C CA . VAL A 1 182 ? -20.874 -2.602 21.960 1.00 97.69 182 VAL A CA 1
ATOM 1441 C C . VAL A 1 182 ? -21.000 -3.145 23.381 1.00 97.69 182 VAL A C 1
ATOM 1443 O O . VAL A 1 182 ? -22.026 -2.921 24.015 1.00 97.69 182 VAL A O 1
ATOM 1446 N N . ILE A 1 183 ? -19.968 -3.809 23.910 1.00 97.81 183 ILE A N 1
ATOM 1447 C CA . ILE A 1 183 ? -19.980 -4.321 25.289 1.00 97.81 183 ILE A CA 1
ATOM 1448 C C . ILE A 1 183 ? -20.160 -3.171 26.286 1.00 97.81 183 ILE A C 1
ATOM 1450 O O . ILE A 1 183 ? -20.974 -3.287 27.202 1.00 97.81 183 ILE A O 1
ATOM 1454 N N . SER A 1 184 ? -19.452 -2.054 26.096 1.00 97.69 184 SER A N 1
ATOM 1455 C CA . SER A 1 184 ? -19.611 -0.884 26.959 1.00 97.69 184 SER A CA 1
ATOM 1456 C C . SER A 1 184 ? -21.010 -0.287 26.900 1.00 97.69 184 SER A C 1
ATOM 1458 O O . SER A 1 184 ? -21.569 0.019 27.945 1.00 97.69 184 SER A O 1
ATOM 1460 N N . VAL A 1 185 ? -21.590 -0.138 25.708 1.00 96.62 185 VAL A N 1
ATOM 1461 C CA . VAL A 1 185 ? -22.940 0.422 25.542 1.00 96.62 185 VAL A CA 1
ATOM 1462 C C . VAL A 1 185 ? -24.014 -0.507 26.102 1.00 96.62 185 VAL A C 1
ATOM 1464 O O . VAL A 1 185 ? -24.992 -0.022 26.643 1.00 96.62 185 VAL A O 1
ATOM 1467 N N . VAL A 1 186 ? -23.848 -1.828 25.999 1.00 97.50 186 VAL A N 1
ATOM 1468 C CA . VAL A 1 186 ? -24.802 -2.796 26.568 1.00 97.50 186 VAL A CA 1
ATOM 1469 C C . VAL A 1 186 ? -24.761 -2.808 28.100 1.00 97.50 186 VAL A C 1
ATOM 1471 O O . VAL A 1 186 ? -25.773 -3.103 28.732 1.00 97.50 186 VAL A O 1
ATOM 1474 N N . TYR A 1 187 ? -23.602 -2.527 28.702 1.00 96.12 187 TYR A N 1
ATOM 1475 C CA . TYR A 1 187 ? -23.479 -2.424 30.156 1.00 96.12 187 TYR A CA 1
ATOM 1476 C C . TYR A 1 187 ? -24.114 -1.141 30.720 1.00 96.12 187 TYR A C 1
ATOM 1478 O O . TYR A 1 187 ? -24.687 -1.185 31.811 1.00 96.12 187 TYR A O 1
ATOM 1486 N N . LEU A 1 188 ? -23.930 -0.011 30.026 1.00 93.88 188 LEU A N 1
ATOM 1487 C CA . LEU A 1 188 ? -24.376 1.326 30.444 1.00 93.88 188 LEU A CA 1
ATOM 1488 C C . LEU A 1 188 ? -25.898 1.492 30.351 1.00 93.88 188 LEU A C 1
ATOM 1490 O O . LEU A 1 188 ? -26.448 2.109 31.292 1.00 93.88 188 LEU A O 1
#

Secondary structure (DSSP, 8-state):
-HHHHHHHHHHHHHHHHHHHHHHHHHHHIIIIIHHHHHHHHT-B-SS-EEEEEEEEEEEESTTT-S--S-EE-TTS--SEEEEEEEEEEESS--TTPPB---TTS--PEEEEEEEESSTTSEE-TTT--IIIIIHHHH-STT-EEEEEEBSS-TTEEES---HHHHHHHHHHHHHHHHHHHHHHHHH-

Foldseek 3Di:
DVVVVVVVVVLVVLVVLLVVLVVLLVVCVVPQQVQLVLQVVLAKDPDWWKKAWAAKDKDFALVVPPDAQAEADLPDRDGIHIFTKIKTWALQDDDVFDFDPDPDDRRITIAIATEAQGSSSYDHPPSGDVPPPPCVQRVDHGDIDIWIAGSNDNNYIHDDDDNVVSVVSNCCSPPVSVVSNVVSVVVD

InterPro domains:
  IPR031578 Na+ channel auxiliary subunit TipE [PF16972] (2-104)
  IPR031578 Na+ channel auxiliary subunit TipE [PF16972] (112-188)
  IPR031578 Na+ channel auxiliary subunit TipE [PTHR12335] (1-90)

Solvent-accessible surface area (backbone atoms only — not comparable to full-atom values): 10154 Å² total; 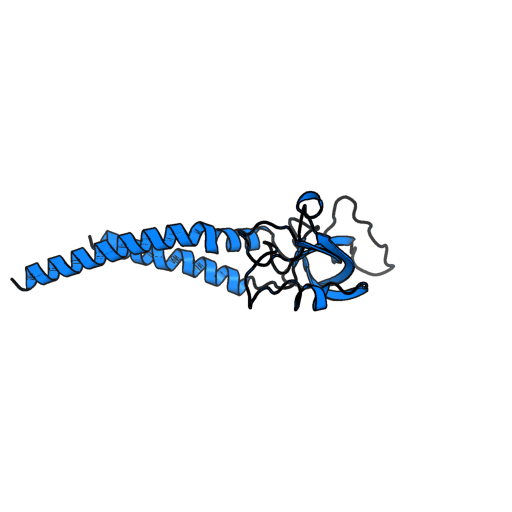per-residue (Å²): 107,72,70,58,53,51,50,51,53,51,52,52,49,32,52,50,47,28,53,52,23,51,52,51,41,65,55,38,40,76,72,45,42,50,58,37,49,55,48,61,72,33,43,56,50,92,68,68,37,63,29,32,18,74,41,55,48,79,42,66,40,60,87,67,38,86,62,50,19,41,34,71,42,80,83,61,84,65,48,65,25,36,48,30,30,26,37,36,65,38,72,66,84,52,95,87,42,57,67,60,87,54,100,81,60,81,74,37,21,48,40,62,19,43,38,20,63,33,93,79,19,47,32,52,75,89,85,31,46,43,73,80,52,46,42,64,72,57,39,42,73,70,42,74,44,68,27,28,44,24,75,71,44,62,51,38,29,23,61,57,85,58,66,69,60,43,51,50,55,42,49,51,61,52,50,52,31,51,51,48,26,50,54,22,60,74,72,105

Sequence (188 aa):
SLRENVLFYVTAFFCLVAVFSLFIFLFLVPFFIEPALATIYMEFDPEPVICETTEASFHRGLSNCQWSSCREGCTKEVYECWHIRVRYRSPVPKEGAYALADEGGEGLHVHEARLQPNVKGCGYPPDVECNNTFASAYGILGANFSCYYSLIDPTLAITQLNIAKVRAELIYCLTIPIILFVISVVYL

pLDDT: mean 90.52, std 9.9, range [51.72, 97.88]

Radius of gyration: 23.02 Å; Cα contacts (8 Å, |Δi|>4): 327; chains: 1; bounding box: 44×42×82 Å